Protein AF-A0A356KV52-F1 (afdb_monomer_lite)

Radius of gyration: 20.8 Å; chains: 1; bounding box: 49×52×64 Å

Secondary structure (DSSP, 8-state):
-HHHHHHHHHHHHHHHHHHHHHHHTHHHHHHH-TTSHHHHTSS-HHHHHHHHHHHHHHHHHHHHHHHHHT-THHHHHHHHHHHHHHHHHHHHHH-HHHHH-HHHHHHHHHHHHHHHHHHHHHHHHHHTTPPP-TTHHHHHHHHHHHHHHHHHHHT---GGGS-TT---HHHHHHHHHHHHHHHHHHHHHHHHHHHHH-HHHHHTTS-STT--

Sequence (212 aa):
PPLLAGIASLLVTLFYLRVVDEVKDYDYDLVHNRDRLLVLGEVSHGDLLRWALGSAALVLLLNAYLAWALTPWLLLIAAADLLYGAFLLKLEQWSRAVNERMLLNLAVTYPVNMALQGYVYVFFVFAYAATPAARDALLVLAFVLVFLHYEFARKTAWPELTEPGERMYSNVLGGGGSLAVVLGCAWSAVGLVLSLLRPWERLSSAPAAAAL

Structure (mmCIF, N/CA/C/O backbone):
data_AF-A0A356KV52-F1
#
_entry.id   AF-A0A356KV52-F1
#
loop_
_atom_site.group_PDB
_atom_site.id
_atom_site.type_symbol
_atom_site.label_atom_id
_atom_site.label_alt_id
_atom_site.label_comp_id
_atom_site.label_asym_id
_atom_site.label_entity_id
_atom_site.label_seq_id
_atom_site.pdbx_PDB_ins_code
_atom_site.Cartn_x
_atom_site.Cartn_y
_atom_site.Cartn_z
_atom_site.occupancy
_atom_site.B_iso_or_equiv
_atom_site.auth_seq_id
_atom_site.auth_comp_id
_atom_site.auth_asym_id
_atom_site.auth_atom_id
_atom_site.pdbx_PDB_model_num
ATOM 1 N N . PRO A 1 1 ? 23.039 -6.929 -4.679 1.00 84.62 1 PRO A N 1
ATOM 2 C CA . PRO A 1 1 ? 22.952 -5.832 -3.679 1.00 84.62 1 PRO A CA 1
ATOM 3 C C . PRO A 1 1 ? 21.634 -5.027 -3.724 1.00 84.62 1 PRO A C 1
ATOM 5 O O . PRO A 1 1 ? 20.938 -5.059 -2.713 1.00 84.62 1 PRO A O 1
ATOM 8 N N . PRO A 1 2 ? 21.219 -4.392 -4.846 1.00 92.69 2 PRO A N 1
ATOM 9 C CA . PRO A 1 2 ? 19.975 -3.609 -4.893 1.00 92.69 2 PRO A CA 1
ATOM 10 C C . PRO A 1 2 ? 18.702 -4.426 -4.644 1.00 92.69 2 PRO A C 1
ATOM 12 O O . PRO A 1 2 ? 17.803 -3.946 -3.971 1.00 92.69 2 PRO A O 1
ATOM 15 N N . LEU A 1 3 ? 18.643 -5.682 -5.107 1.00 95.75 3 LEU A N 1
ATOM 16 C CA . LEU A 1 3 ? 17.490 -6.565 -4.870 1.00 95.75 3 LEU A CA 1
ATOM 17 C C . LEU A 1 3 ? 17.219 -6.808 -3.383 1.00 95.75 3 LEU A C 1
ATOM 19 O O . LEU A 1 3 ? 16.089 -6.654 -2.936 1.00 95.75 3 LEU A O 1
ATOM 23 N N . LEU A 1 4 ? 18.255 -7.133 -2.606 1.00 96.94 4 LEU A N 1
ATOM 24 C CA . LEU A 1 4 ? 18.108 -7.337 -1.164 1.00 96.94 4 LEU A CA 1
ATOM 25 C C . LEU A 1 4 ? 17.686 -6.045 -0.458 1.00 96.94 4 LEU A C 1
ATOM 27 O O . LEU A 1 4 ? 16.838 -6.096 0.424 1.00 96.94 4 LEU A O 1
ATOM 31 N N . ALA A 1 5 ? 18.224 -4.894 -0.876 1.00 96.88 5 ALA A N 1
ATOM 32 C CA . ALA A 1 5 ? 17.819 -3.596 -0.344 1.00 96.88 5 ALA A CA 1
ATOM 33 C C . ALA A 1 5 ? 16.361 -3.249 -0.697 1.00 96.88 5 ALA A C 1
ATOM 35 O O . ALA A 1 5 ? 15.649 -2.732 0.156 1.00 96.88 5 ALA A O 1
ATOM 36 N N . GLY A 1 6 ? 15.894 -3.578 -1.907 1.00 97.19 6 GLY A N 1
ATOM 37 C CA . GLY A 1 6 ? 14.497 -3.405 -2.320 1.00 97.19 6 GLY A CA 1
ATOM 38 C C . GLY A 1 6 ? 13.535 -4.300 -1.537 1.00 97.19 6 GLY A C 1
ATOM 39 O O . GLY A 1 6 ? 12.526 -3.819 -1.029 1.00 97.19 6 GLY A O 1
ATOM 40 N N . ILE A 1 7 ? 13.879 -5.582 -1.359 1.00 97.69 7 ILE A N 1
ATOM 41 C CA . ILE A 1 7 ? 13.100 -6.522 -0.534 1.00 97.69 7 ILE A CA 1
ATOM 42 C C . ILE A 1 7 ? 13.056 -6.044 0.920 1.00 97.69 7 ILE A C 1
ATOM 44 O O . ILE A 1 7 ? 11.978 -5.956 1.503 1.00 97.69 7 ILE A O 1
ATOM 48 N N . ALA A 1 8 ? 14.211 -5.702 1.498 1.00 98.19 8 ALA A N 1
ATOM 49 C CA . ALA A 1 8 ? 14.291 -5.189 2.860 1.00 98.19 8 ALA A CA 1
ATOM 50 C C . ALA A 1 8 ? 13.480 -3.898 3.010 1.00 98.19 8 ALA A C 1
ATOM 52 O O . ALA A 1 8 ? 12.714 -3.777 3.958 1.00 98.19 8 ALA A O 1
ATOM 53 N N . SER A 1 9 ? 13.584 -2.970 2.055 1.00 98.06 9 SER A N 1
ATOM 54 C CA . SER A 1 9 ? 12.792 -1.743 2.063 1.00 98.06 9 SER A CA 1
ATOM 55 C C . SER A 1 9 ? 11.303 -2.055 2.082 1.00 98.06 9 SER A C 1
ATOM 57 O O . SER A 1 9 ? 10.597 -1.510 2.918 1.00 98.06 9 SER A O 1
ATOM 59 N N . LEU A 1 10 ? 10.824 -2.933 1.198 1.00 97.81 10 LEU A N 1
ATOM 60 C CA . LEU A 1 10 ? 9.408 -3.286 1.137 1.00 97.81 10 LEU A CA 1
ATOM 61 C C . LEU A 1 10 ? 8.925 -3.902 2.457 1.00 97.81 10 LEU A C 1
ATOM 63 O O . LEU A 1 10 ? 7.896 -3.491 2.983 1.00 97.81 10 LEU A O 1
ATOM 67 N N . LEU A 1 11 ? 9.680 -4.850 3.020 1.00 98.25 11 LEU A N 1
ATOM 68 C CA . LEU A 1 11 ? 9.332 -5.495 4.289 1.00 98.25 11 LEU A CA 1
ATOM 69 C C . LEU A 1 11 ? 9.310 -4.502 5.456 1.00 98.25 11 LEU A C 1
ATOM 71 O O . LEU A 1 11 ? 8.396 -4.541 6.276 1.00 98.25 11 LEU A O 1
ATOM 75 N N . VAL A 1 12 ? 10.286 -3.593 5.523 1.00 98.31 12 VAL A N 1
ATOM 76 C CA . VAL A 1 12 ? 10.342 -2.575 6.579 1.00 98.31 12 VAL A CA 1
ATOM 77 C C . VAL A 1 12 ? 9.238 -1.529 6.386 1.00 98.31 12 VAL A C 1
ATOM 79 O O . VAL A 1 12 ? 8.656 -1.099 7.378 1.00 98.31 12 VAL A O 1
ATOM 82 N N . THR A 1 13 ? 8.876 -1.168 5.150 1.00 98.19 13 THR A N 1
ATOM 83 C CA . THR A 1 13 ? 7.711 -0.308 4.878 1.00 98.19 13 THR A CA 1
ATOM 84 C C . THR A 1 13 ? 6.414 -0.977 5.328 1.00 98.19 13 THR A C 1
ATOM 86 O O . THR A 1 13 ? 5.613 -0.351 6.015 1.00 98.19 13 THR A O 1
ATOM 89 N N . LEU A 1 14 ? 6.213 -2.262 5.021 1.00 97.25 14 LEU A N 1
ATOM 90 C CA . LEU A 1 14 ? 5.047 -3.013 5.500 1.00 97.25 14 LEU A CA 1
ATOM 91 C C . LEU A 1 14 ? 5.005 -3.081 7.033 1.00 97.25 14 LEU A C 1
ATOM 93 O O . LEU A 1 14 ? 3.939 -2.931 7.625 1.00 97.25 14 LEU A O 1
ATOM 97 N N . PHE A 1 15 ? 6.158 -3.257 7.682 1.00 97.69 15 PHE A N 1
ATOM 98 C CA . PHE A 1 15 ? 6.258 -3.201 9.139 1.00 97.69 15 PHE A CA 1
ATOM 99 C C . PHE A 1 15 ? 5.906 -1.810 9.689 1.00 97.69 15 PHE A C 1
ATOM 101 O O . PHE A 1 15 ? 5.130 -1.716 10.635 1.00 97.69 15 PHE A O 1
ATOM 108 N N . TYR A 1 16 ? 6.413 -0.734 9.080 1.00 97.31 16 TYR A N 1
ATOM 109 C CA . TYR A 1 16 ? 6.056 0.639 9.448 1.00 97.31 16 TYR A CA 1
ATOM 110 C C . TYR A 1 16 ? 4.542 0.861 9.370 1.00 97.31 16 TYR A C 1
ATOM 112 O O . TYR A 1 16 ? 3.933 1.314 10.338 1.00 97.31 16 TYR A O 1
ATOM 120 N N . LEU A 1 17 ? 3.925 0.493 8.244 1.00 95.31 17 LEU A N 1
ATOM 121 C CA . LEU A 1 17 ? 2.483 0.631 8.045 1.00 95.31 17 LEU A CA 1
ATOM 122 C C . LEU A 1 17 ? 1.695 -0.200 9.061 1.00 95.31 17 LEU A C 1
ATOM 124 O O . LEU A 1 17 ? 0.686 0.264 9.578 1.00 95.31 17 LEU A O 1
ATOM 128 N N . ARG A 1 18 ? 2.195 -1.386 9.426 1.00 95.06 18 ARG A N 1
ATOM 129 C CA . ARG A 1 18 ? 1.585 -2.210 10.471 1.00 95.06 18 ARG A CA 1
ATOM 130 C C . ARG A 1 18 ? 1.622 -1.537 11.844 1.00 95.06 18 ARG A C 1
ATOM 132 O O . ARG A 1 18 ? 0.634 -1.599 12.565 1.00 95.06 18 ARG A O 1
ATOM 139 N N . VAL A 1 19 ? 2.737 -0.900 12.201 1.00 94.56 19 VAL A N 1
ATOM 140 C CA . VAL A 1 19 ? 2.859 -0.128 13.449 1.00 94.56 19 VAL A CA 1
ATOM 141 C C . VAL A 1 19 ? 1.901 1.065 13.448 1.00 94.56 19 VAL A C 1
ATOM 143 O O . VAL A 1 19 ? 1.271 1.345 14.464 1.00 94.56 19 VAL A O 1
ATOM 146 N N . VAL A 1 20 ? 1.771 1.749 12.309 1.00 92.75 20 VAL A N 1
ATOM 147 C CA . VAL A 1 20 ? 0.797 2.832 12.123 1.00 92.75 20 VAL A CA 1
ATOM 148 C C . VAL A 1 20 ? -0.630 2.318 12.318 1.00 92.75 20 VAL A C 1
ATOM 150 O O . VAL A 1 20 ? -1.390 2.928 13.065 1.00 92.75 20 VAL A O 1
ATOM 153 N N . ASP A 1 21 ? -0.978 1.181 11.717 1.00 91.12 21 ASP A N 1
ATOM 154 C CA . ASP A 1 21 ? -2.306 0.578 11.850 1.00 91.12 21 ASP A CA 1
ATOM 155 C C . ASP A 1 21 ? -2.642 0.187 13.299 1.00 91.12 21 ASP A C 1
ATOM 157 O O . ASP A 1 21 ? -3.761 0.430 13.728 1.00 91.12 21 ASP A O 1
ATOM 161 N N . GLU A 1 22 ? -1.691 -0.335 14.085 1.00 92.00 22 GLU A N 1
ATOM 162 C CA . GLU A 1 22 ? -1.923 -0.652 15.512 1.00 92.00 22 GLU A CA 1
ATOM 163 C C . GLU A 1 22 ? -2.307 0.587 16.339 1.00 92.00 22 GLU A C 1
ATOM 165 O O . GLU A 1 22 ? -3.147 0.504 17.230 1.00 92.00 22 GLU A O 1
ATOM 170 N N . VAL A 1 23 ? -1.713 1.750 16.045 1.00 90.81 23 VAL A N 1
ATOM 171 C CA . VAL A 1 23 ? -2.081 3.011 16.713 1.00 90.81 23 VAL A CA 1
ATOM 172 C C . VAL A 1 23 ? -3.426 3.523 16.205 1.00 90.81 23 VAL A C 1
ATOM 174 O O . VAL A 1 23 ? -4.236 4.022 16.982 1.00 90.81 23 VAL A O 1
ATOM 177 N N . LYS A 1 24 ? -3.651 3.419 14.894 1.00 88.50 24 LYS A N 1
ATOM 178 C CA . LYS A 1 24 ? -4.861 3.887 14.218 1.00 88.50 24 LYS A CA 1
ATOM 179 C C . LYS A 1 24 ? -6.109 3.138 14.697 1.00 88.50 24 LYS A C 1
ATOM 181 O O . LYS A 1 24 ? -7.111 3.761 15.027 1.00 88.50 24 LYS A O 1
ATOM 186 N N . ASP A 1 25 ? -6.024 1.812 14.762 1.00 88.81 25 ASP A N 1
ATOM 187 C CA . ASP A 1 25 ? -7.160 0.929 15.026 1.00 88.81 25 ASP A CA 1
ATOM 188 C C . ASP A 1 25 ? -7.384 0.669 16.533 1.00 88.81 25 ASP A C 1
ATOM 190 O O . ASP A 1 25 ? -8.265 -0.109 16.894 1.00 88.81 25 ASP A O 1
ATOM 194 N N . TYR A 1 26 ? -6.646 1.339 17.431 1.00 89.44 26 TYR A N 1
ATOM 195 C CA . TYR A 1 26 ? -6.668 1.067 18.876 1.00 89.44 26 TYR A CA 1
ATOM 196 C C . TYR A 1 26 ? -8.076 1.094 19.496 1.00 89.44 26 TYR A C 1
ATOM 198 O O . TYR A 1 26 ? -8.471 0.143 20.170 1.00 89.44 26 TYR A O 1
ATOM 206 N N . ASP A 1 27 ? -8.868 2.138 19.230 1.00 87.88 27 ASP A N 1
ATOM 207 C CA . ASP A 1 27 ? -10.223 2.267 19.791 1.00 87.88 27 ASP A CA 1
ATOM 208 C C . ASP A 1 27 ? -11.164 1.151 19.306 1.00 87.88 27 ASP A C 1
ATOM 210 O O . ASP A 1 27 ? -12.040 0.695 20.044 1.00 87.88 27 ASP A O 1
ATOM 214 N N . TYR A 1 28 ? -10.978 0.691 18.065 1.00 86.00 28 TYR A N 1
ATOM 215 C CA . TYR A 1 28 ? -11.732 -0.428 17.505 1.00 86.00 28 TYR A CA 1
ATOM 216 C C . TYR A 1 28 ? -11.294 -1.759 18.129 1.00 86.00 28 TYR A C 1
ATOM 218 O O . TYR A 1 28 ? -12.138 -2.591 18.485 1.00 86.00 28 TYR A O 1
ATOM 226 N N . ASP A 1 29 ? -9.984 -1.934 18.297 1.00 89.75 29 ASP A N 1
ATOM 227 C CA . ASP A 1 29 ? -9.358 -3.148 18.811 1.00 89.75 29 ASP A CA 1
ATOM 228 C C . ASP A 1 29 ? -9.657 -3.371 20.304 1.00 89.75 29 ASP A C 1
ATOM 230 O O . ASP A 1 29 ? -9.829 -4.516 20.721 1.00 89.75 29 ASP A O 1
ATOM 234 N N . LEU A 1 30 ? -9.867 -2.309 21.094 1.00 88.94 30 LEU A N 1
ATOM 235 C CA . LEU A 1 30 ? -10.360 -2.408 22.479 1.00 88.94 30 LEU A CA 1
ATOM 236 C C . LEU A 1 30 ? -11.685 -3.180 22.596 1.00 88.94 30 LEU A C 1
ATOM 238 O O . LEU A 1 30 ? -11.943 -3.854 23.599 1.00 88.94 30 LEU A O 1
ATOM 242 N N . VAL A 1 31 ? -12.545 -3.068 21.582 1.00 89.88 31 VAL A N 1
ATOM 243 C CA . VAL A 1 31 ? -13.856 -3.720 21.573 1.00 89.88 31 VAL A CA 1
ATOM 244 C C . VAL A 1 31 ? -13.773 -5.090 20.910 1.00 89.88 31 VAL A C 1
ATOM 246 O O . VAL A 1 31 ? -14.195 -6.063 21.536 1.00 89.88 31 VAL A O 1
ATOM 249 N N . HIS A 1 32 ? -13.202 -5.164 19.703 1.00 85.75 32 HIS A N 1
ATOM 250 C CA . HIS A 1 32 ? -13.317 -6.332 18.821 1.00 85.75 32 HIS A CA 1
ATOM 251 C C . HIS A 1 32 ? -12.069 -7.231 18.776 1.00 85.75 32 HIS A C 1
ATOM 253 O O . HIS A 1 32 ? -12.196 -8.409 18.472 1.00 85.75 32 HIS A O 1
ATOM 259 N N . ASN A 1 33 ? -10.870 -6.722 19.090 1.00 86.69 33 ASN A N 1
ATOM 260 C CA . ASN A 1 33 ? -9.601 -7.462 18.960 1.00 86.69 33 ASN A CA 1
ATOM 261 C C . ASN A 1 33 ? -8.775 -7.377 20.255 1.00 86.69 33 ASN A C 1
ATOM 263 O O . ASN A 1 33 ? -7.677 -6.819 20.303 1.00 86.69 33 ASN A O 1
ATOM 267 N N . ARG A 1 34 ? -9.329 -7.919 21.344 1.00 89.12 34 ARG A N 1
ATOM 268 C CA . ARG A 1 34 ? -8.763 -7.782 22.701 1.00 89.12 34 ARG A CA 1
ATOM 269 C C . ARG A 1 34 ? -7.461 -8.550 22.936 1.00 89.12 34 ARG A C 1
ATOM 271 O O . ARG A 1 34 ? -6.824 -8.370 23.967 1.00 89.12 34 ARG A O 1
ATOM 278 N N . ASP A 1 35 ? -7.085 -9.411 22.003 1.00 90.94 35 ASP A N 1
ATOM 279 C CA . ASP A 1 35 ? -5.843 -10.181 21.989 1.00 90.94 35 ASP A CA 1
ATOM 280 C C . ASP A 1 35 ? -4.649 -9.391 21.421 1.00 90.94 35 ASP A C 1
ATOM 282 O O . ASP A 1 35 ? -3.509 -9.857 21.470 1.00 90.94 35 ASP A O 1
ATOM 286 N N . ARG A 1 36 ? -4.881 -8.183 20.892 1.00 89.19 36 ARG A N 1
ATOM 287 C CA . ARG A 1 36 ? -3.833 -7.303 20.360 1.00 89.19 36 ARG A CA 1
ATOM 288 C C . ARG A 1 36 ? -2.832 -6.888 21.434 1.00 89.19 36 ARG A C 1
ATOM 290 O O . ARG A 1 36 ? -3.201 -6.500 22.539 1.00 89.19 36 ARG A O 1
ATOM 297 N N . LEU A 1 37 ? -1.549 -6.863 21.070 1.00 90.06 37 LEU A N 1
ATOM 298 C CA . LEU A 1 37 ? -0.444 -6.577 21.996 1.00 90.06 37 LEU A CA 1
ATOM 299 C C . LEU A 1 37 ? -0.547 -5.196 22.663 1.00 90.06 37 LEU A C 1
ATOM 301 O O . LEU A 1 37 ? -0.240 -5.067 23.847 1.00 90.06 37 LEU A O 1
ATOM 305 N N . LEU A 1 38 ? -0.992 -4.175 21.921 1.00 90.25 38 LEU A N 1
ATOM 306 C CA . LEU A 1 38 ? -1.198 -2.828 22.463 1.00 90.25 38 LEU A CA 1
ATOM 307 C C . LEU A 1 38 ? -2.373 -2.786 23.453 1.00 90.25 38 LEU A C 1
ATOM 309 O O . LEU A 1 38 ? -2.284 -2.115 24.478 1.00 90.25 38 LEU A O 1
ATOM 313 N N . VAL A 1 39 ? -3.448 -3.533 23.178 1.00 92.00 39 VAL A N 1
ATOM 314 C CA . VAL A 1 39 ? -4.628 -3.644 24.056 1.00 92.00 39 VAL A CA 1
ATOM 315 C C . VAL A 1 39 ? -4.290 -4.397 25.344 1.00 92.00 39 VAL A C 1
ATOM 317 O O . VAL A 1 39 ? -4.734 -4.007 26.421 1.00 92.00 39 VAL A O 1
ATOM 320 N N . LEU A 1 40 ? -3.452 -5.432 25.250 1.00 91.94 40 LEU A N 1
ATOM 321 C CA . LEU A 1 40 ? -2.944 -6.177 26.404 1.00 91.94 40 LEU A CA 1
ATOM 322 C C . LEU A 1 40 ? -1.947 -5.372 27.256 1.00 91.94 40 LEU A C 1
ATOM 324 O O . LEU A 1 40 ? -1.677 -5.745 28.394 1.00 91.94 40 LEU A O 1
ATOM 328 N N . GLY A 1 41 ? -1.394 -4.276 26.725 1.00 91.31 41 GLY A N 1
ATOM 329 C CA . GLY A 1 41 ? -0.367 -3.475 27.397 1.00 91.31 41 GLY A CA 1
ATOM 330 C C . GLY A 1 41 ? 1.037 -4.092 27.367 1.00 91.31 41 GLY A C 1
ATOM 331 O O . GLY A 1 41 ? 1.946 -3.550 27.990 1.00 91.31 41 GLY A O 1
ATOM 332 N N . GLU A 1 42 ? 1.230 -5.183 26.617 1.00 93.31 42 GLU A N 1
ATOM 333 C CA . GLU A 1 42 ? 2.537 -5.825 26.387 1.00 93.31 42 GLU A CA 1
ATOM 334 C C . GLU A 1 42 ? 3.488 -4.919 25.589 1.00 93.31 42 GLU A C 1
ATOM 336 O O . GLU A 1 42 ? 4.711 -5.030 25.674 1.00 93.31 42 GLU A O 1
ATOM 341 N N . VAL A 1 43 ? 2.921 -3.997 24.806 1.00 93.25 43 VAL A N 1
ATOM 342 C CA . VAL A 1 43 ? 3.648 -2.971 24.056 1.00 93.25 43 VAL A CA 1
ATOM 343 C C . VAL A 1 43 ? 3.042 -1.611 24.377 1.00 93.25 43 VAL A C 1
ATOM 345 O O . VAL A 1 43 ? 1.825 -1.448 24.347 1.00 93.25 43 VAL A O 1
ATOM 348 N N . SER A 1 44 ? 3.879 -0.611 24.658 1.00 93.38 44 SER A N 1
ATOM 349 C CA . SER A 1 44 ? 3.409 0.752 24.917 1.00 93.38 44 SER A CA 1
ATOM 350 C C . SER A 1 44 ? 3.324 1.595 23.638 1.00 93.38 44 SER A C 1
ATOM 352 O O . SER A 1 44 ? 4.042 1.373 22.661 1.00 93.38 44 SER A O 1
ATOM 354 N N . HIS A 1 45 ? 2.527 2.665 23.669 1.00 91.62 45 HIS A N 1
ATOM 355 C CA . HIS A 1 45 ? 2.504 3.673 22.600 1.00 91.62 45 HIS A CA 1
ATOM 356 C C . HIS A 1 45 ? 3.895 4.285 22.336 1.00 91.62 45 HIS A C 1
ATOM 358 O O . HIS A 1 45 ? 4.241 4.599 21.196 1.00 91.62 45 HIS A O 1
ATOM 364 N N . GLY A 1 46 ? 4.719 4.426 23.382 1.00 92.81 46 GLY A N 1
ATOM 365 C CA . GLY A 1 46 ? 6.098 4.904 23.260 1.00 92.81 46 GLY A CA 1
ATOM 366 C C . GLY A 1 46 ? 7.016 3.914 22.539 1.00 92.81 46 GLY A C 1
ATOM 367 O O . GLY A 1 46 ? 7.928 4.331 21.824 1.00 92.81 46 GLY A O 1
ATOM 368 N N . ASP A 1 47 ? 6.773 2.610 22.677 1.00 94.50 47 ASP A N 1
ATOM 369 C CA . ASP A 1 47 ? 7.469 1.585 21.896 1.00 94.50 47 ASP A CA 1
ATOM 370 C C . ASP A 1 47 ? 7.082 1.682 20.428 1.00 94.50 47 ASP A C 1
ATOM 372 O O . ASP A 1 47 ? 7.963 1.781 19.577 1.00 94.50 47 ASP A O 1
ATOM 376 N N . LEU A 1 48 ? 5.782 1.738 20.126 1.00 94.06 48 LEU A N 1
ATOM 377 C CA . LEU A 1 48 ? 5.292 1.865 18.751 1.00 94.06 48 LEU A CA 1
ATOM 378 C C . LEU A 1 48 ? 5.842 3.116 18.060 1.00 94.06 48 LEU A C 1
ATOM 380 O O . LEU A 1 48 ? 6.291 3.029 16.921 1.00 94.06 48 LEU A O 1
ATOM 384 N N . LEU A 1 49 ? 5.920 4.255 18.756 1.00 94.25 49 LEU A N 1
ATOM 385 C CA . LEU A 1 49 ? 6.551 5.459 18.209 1.00 94.25 49 LEU A CA 1
ATOM 386 C C . LEU A 1 49 ? 8.028 5.224 17.855 1.00 94.25 49 LEU A C 1
ATOM 388 O O . LEU A 1 49 ? 8.480 5.637 16.787 1.00 94.25 49 LEU A O 1
ATOM 392 N N . ARG A 1 50 ? 8.787 4.539 18.719 1.00 96.62 50 ARG A N 1
ATOM 393 C CA . ARG A 1 50 ? 10.195 4.201 18.450 1.00 96.62 50 ARG A CA 1
ATOM 394 C C . ARG A 1 50 ? 10.334 3.247 17.265 1.00 96.62 50 ARG A C 1
ATOM 396 O O . ARG A 1 50 ? 11.194 3.473 16.415 1.00 96.62 50 ARG A O 1
ATOM 403 N N . TRP A 1 51 ? 9.476 2.233 17.170 1.00 96.56 51 TRP A N 1
ATOM 404 C CA . TRP A 1 51 ? 9.442 1.305 16.037 1.00 96.56 51 TRP A CA 1
ATOM 405 C C . TRP A 1 51 ? 9.068 2.007 14.731 1.00 96.56 51 TRP A C 1
ATOM 407 O O . TRP A 1 51 ? 9.714 1.764 13.712 1.00 96.56 51 TRP A O 1
ATOM 417 N N . ALA A 1 52 ? 8.096 2.920 14.756 1.00 96.06 52 ALA A N 1
ATOM 418 C CA . ALA A 1 52 ? 7.703 3.720 13.601 1.00 96.06 52 ALA A CA 1
ATOM 419 C C . ALA A 1 52 ? 8.846 4.633 13.133 1.00 96.06 52 ALA A C 1
ATOM 421 O O . ALA A 1 52 ? 9.188 4.636 11.955 1.00 96.06 52 ALA A O 1
ATOM 422 N N . LEU A 1 53 ? 9.493 5.365 14.046 1.00 97.31 53 LEU A N 1
ATOM 423 C CA . LEU A 1 53 ? 10.623 6.236 13.703 1.00 97.31 53 LEU A CA 1
ATOM 424 C C . LEU A 1 53 ? 11.829 5.440 13.189 1.00 97.31 53 LEU A C 1
ATOM 426 O O . LEU A 1 53 ? 12.438 5.824 12.191 1.00 97.31 53 LEU A O 1
ATOM 430 N N . GLY A 1 54 ? 12.159 4.322 13.840 1.00 98.19 54 GLY A N 1
ATOM 431 C CA . GLY A 1 54 ? 13.271 3.459 13.442 1.00 98.19 54 GLY A CA 1
ATOM 432 C C . GLY A 1 54 ? 13.054 2.814 12.073 1.00 98.19 54 GLY A C 1
ATOM 433 O O . GLY A 1 54 ? 13.947 2.850 11.226 1.00 98.19 54 GLY A O 1
ATOM 434 N N . SER A 1 55 ? 11.858 2.275 11.826 1.00 98.19 55 SER A N 1
ATOM 435 C CA . SER A 1 55 ? 11.502 1.694 10.525 1.00 98.19 55 SER A CA 1
ATOM 436 C C . SER A 1 55 ? 11.423 2.752 9.424 1.00 98.19 55 SER A C 1
ATOM 438 O O . SER A 1 55 ? 11.989 2.532 8.357 1.00 98.19 55 SER A O 1
ATOM 440 N N . ALA A 1 56 ? 10.846 3.930 9.684 1.00 98.25 56 ALA A N 1
ATOM 441 C CA . ALA A 1 56 ? 10.838 5.041 8.732 1.00 98.25 56 ALA A CA 1
ATOM 442 C C . ALA A 1 56 ? 12.261 5.490 8.362 1.00 98.25 56 ALA A C 1
ATOM 444 O O . ALA A 1 56 ? 12.581 5.622 7.181 1.00 98.25 56 ALA A O 1
ATOM 445 N N . ALA A 1 57 ? 13.143 5.670 9.351 1.00 98.50 57 ALA A N 1
ATOM 446 C CA . ALA A 1 57 ? 14.539 6.022 9.105 1.00 98.50 57 ALA A CA 1
ATOM 447 C C . ALA A 1 57 ? 15.249 4.953 8.260 1.00 98.50 57 ALA A C 1
ATOM 449 O O . ALA A 1 57 ? 15.936 5.286 7.295 1.00 98.50 57 ALA A O 1
ATOM 450 N N . LEU A 1 58 ? 15.045 3.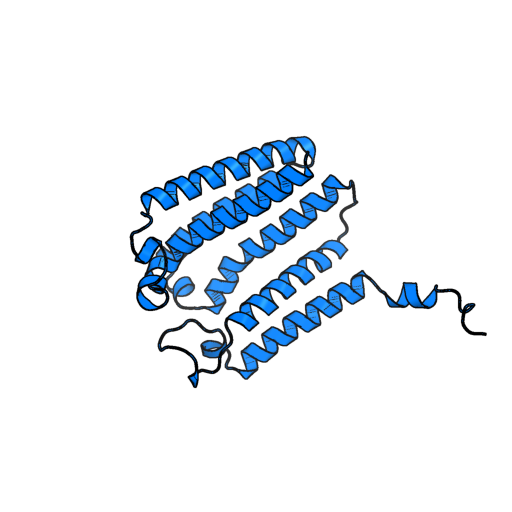670 8.572 1.00 98.56 58 LEU A N 1
ATOM 451 C CA . LEU A 1 58 ? 15.632 2.569 7.812 1.00 98.56 58 LEU A CA 1
ATOM 452 C C . LEU A 1 58 ? 15.106 2.514 6.369 1.00 98.56 58 LEU A C 1
ATOM 454 O O . LEU A 1 58 ? 15.905 2.358 5.447 1.00 98.56 58 LEU A O 1
ATOM 458 N N . VAL A 1 59 ? 13.801 2.702 6.150 1.00 98.50 59 VAL A N 1
ATOM 459 C CA . VAL A 1 59 ? 13.206 2.795 4.805 1.00 98.50 59 VAL A CA 1
ATOM 460 C C . VAL A 1 59 ? 13.836 3.941 4.020 1.00 98.50 59 VAL A C 1
ATOM 462 O O . VAL A 1 59 ? 14.243 3.740 2.876 1.00 98.50 59 VAL A O 1
ATOM 465 N N . LEU A 1 60 ? 13.973 5.127 4.617 1.00 98.62 60 LEU A N 1
ATOM 466 C CA . LEU A 1 60 ? 14.583 6.277 3.947 1.00 98.62 60 LEU A CA 1
ATOM 467 C C . LEU A 1 60 ? 16.059 6.033 3.612 1.00 98.62 60 LEU A C 1
ATOM 469 O O . LEU A 1 60 ? 16.489 6.371 2.513 1.00 98.62 60 LEU A O 1
ATOM 473 N N . LEU A 1 61 ? 16.827 5.402 4.504 1.00 98.50 61 LEU A N 1
ATOM 474 C CA . LEU A 1 61 ? 18.231 5.058 4.252 1.00 98.50 61 LEU A CA 1
ATOM 475 C C . LEU A 1 61 ? 18.383 4.024 3.129 1.00 98.50 61 LEU A C 1
ATOM 477 O O . LEU A 1 61 ? 19.187 4.218 2.214 1.00 98.50 61 LEU A O 1
ATOM 481 N N . LEU A 1 62 ? 17.587 2.950 3.161 1.00 98.44 62 LEU A N 1
ATOM 482 C CA . LEU A 1 62 ? 17.576 1.934 2.106 1.00 98.44 62 LEU A CA 1
ATOM 483 C C . LEU A 1 62 ? 17.194 2.555 0.760 1.00 98.44 62 LEU A C 1
ATOM 485 O O . LEU A 1 62 ? 17.843 2.288 -0.251 1.00 98.44 62 LEU A O 1
ATOM 489 N N . ASN A 1 63 ? 16.193 3.435 0.745 1.00 98.44 63 ASN A N 1
ATOM 490 C CA . ASN A 1 63 ? 15.771 4.097 -0.482 1.00 98.44 63 ASN A CA 1
ATOM 491 C C . ASN A 1 63 ? 16.702 5.213 -0.939 1.00 98.44 63 ASN A C 1
ATOM 493 O O . ASN A 1 63 ? 16.761 5.459 -2.135 1.00 98.44 63 ASN A O 1
ATOM 497 N N . ALA A 1 64 ? 17.472 5.850 -0.058 1.00 98.44 64 ALA A N 1
ATOM 498 C CA . ALA A 1 64 ? 18.539 6.761 -0.463 1.00 98.44 64 ALA A CA 1
ATOM 499 C C . ALA A 1 64 ? 19.652 6.001 -1.203 1.00 98.44 64 ALA A C 1
ATOM 501 O O . ALA A 1 64 ? 20.123 6.449 -2.249 1.00 98.44 64 ALA A O 1
ATOM 502 N N . TYR A 1 65 ? 20.011 4.807 -0.718 1.00 98.25 65 TYR A N 1
ATOM 503 C CA . TYR A 1 65 ? 20.925 3.913 -1.429 1.00 98.25 65 TYR A CA 1
ATOM 504 C C . TYR A 1 65 ? 20.355 3.469 -2.786 1.00 98.25 65 TYR A C 1
ATOM 506 O O . TYR A 1 65 ? 21.043 3.564 -3.801 1.00 98.25 65 TYR A O 1
ATOM 514 N N . LEU A 1 66 ? 19.092 3.031 -2.831 1.00 98.19 66 LEU A N 1
ATOM 515 C CA . LEU A 1 66 ? 18.430 2.644 -4.084 1.00 98.19 66 LEU A CA 1
ATOM 516 C C . LEU A 1 66 ? 18.235 3.826 -5.041 1.00 98.19 66 LEU A C 1
ATOM 518 O O . LEU A 1 66 ? 18.292 3.641 -6.253 1.00 98.19 66 LEU A O 1
ATOM 522 N N . ALA A 1 67 ? 18.043 5.036 -4.519 1.00 97.81 67 ALA A N 1
ATOM 523 C CA . ALA A 1 67 ? 17.942 6.253 -5.311 1.00 97.81 67 ALA A CA 1
ATOM 524 C C . ALA A 1 67 ? 19.240 6.559 -6.044 1.00 97.81 67 ALA A C 1
ATOM 526 O O . ALA A 1 67 ? 19.216 6.884 -7.229 1.00 97.81 67 ALA A O 1
ATOM 527 N N . TRP A 1 68 ? 20.361 6.406 -5.343 1.00 97.50 68 TRP A N 1
ATOM 528 C CA . TRP A 1 68 ? 21.684 6.538 -5.932 1.00 97.50 68 TRP A CA 1
ATOM 529 C C . TRP A 1 68 ? 21.999 5.404 -6.918 1.00 97.50 68 TRP A C 1
ATOM 531 O O . TRP A 1 68 ? 22.548 5.657 -7.985 1.00 97.50 68 TRP A O 1
ATOM 541 N N . ALA A 1 69 ? 21.641 4.161 -6.581 1.00 96.88 69 ALA A N 1
ATOM 542 C CA . ALA A 1 69 ? 21.989 2.988 -7.382 1.00 96.88 69 ALA A CA 1
ATOM 543 C C . ALA A 1 69 ? 21.096 2.779 -8.618 1.00 96.88 69 ALA A C 1
ATOM 545 O O . ALA A 1 69 ? 21.558 2.205 -9.601 1.00 96.88 69 ALA A O 1
ATOM 546 N N . LEU A 1 70 ? 19.820 3.176 -8.552 1.00 96.75 70 LEU A N 1
ATOM 547 C CA . LEU A 1 70 ? 18.806 2.895 -9.572 1.00 96.75 70 LEU A CA 1
ATOM 548 C C . LEU A 1 70 ? 18.080 4.166 -10.023 1.00 96.75 70 LEU A C 1
ATOM 550 O O . LEU A 1 70 ? 18.171 4.540 -11.190 1.00 96.75 70 LEU A O 1
ATOM 554 N N . THR A 1 71 ? 17.302 4.796 -9.132 1.00 97.06 71 THR A N 1
ATOM 555 C CA . THR A 1 71 ? 16.442 5.929 -9.507 1.00 97.06 71 THR A CA 1
ATOM 556 C C . THR A 1 71 ? 15.890 6.710 -8.306 1.00 97.06 71 THR A C 1
ATOM 558 O O . THR A 1 71 ? 15.367 6.093 -7.371 1.00 97.06 71 THR A O 1
ATOM 561 N N . PRO A 1 72 ? 15.902 8.060 -8.319 1.00 97.75 72 PRO A N 1
ATOM 562 C CA . PRO A 1 72 ? 15.403 8.877 -7.207 1.00 97.75 72 PRO A CA 1
ATOM 563 C C . PRO A 1 72 ? 13.907 8.693 -6.922 1.00 97.75 72 PRO A C 1
ATOM 565 O O . PRO A 1 72 ? 13.459 8.960 -5.807 1.00 97.75 72 PRO A O 1
ATOM 568 N N . TRP A 1 73 ? 13.136 8.186 -7.890 1.00 97.69 73 TRP A N 1
ATOM 569 C CA . TRP A 1 73 ? 11.708 7.913 -7.720 1.00 97.69 73 TRP A CA 1
ATOM 570 C C . TRP A 1 73 ? 11.413 6.940 -6.576 1.00 97.69 73 TRP A C 1
ATOM 572 O O . TRP A 1 73 ? 10.403 7.110 -5.902 1.00 97.69 73 TRP A O 1
ATOM 582 N N . LEU A 1 74 ? 12.297 5.974 -6.301 1.00 98.12 74 LEU A N 1
ATOM 583 C CA . LEU A 1 74 ? 12.101 5.020 -5.201 1.00 98.12 74 LEU A CA 1
ATOM 584 C C . LEU A 1 74 ? 12.062 5.722 -3.839 1.00 98.12 74 LEU A C 1
ATOM 586 O O . LEU A 1 74 ? 11.176 5.449 -3.032 1.00 98.12 74 LEU A O 1
ATOM 590 N N . LEU A 1 75 ? 12.966 6.679 -3.611 1.00 98.31 75 LEU A N 1
ATOM 591 C CA . LEU A 1 75 ? 12.974 7.486 -2.392 1.00 98.31 75 LEU A CA 1
ATOM 592 C C . LEU A 1 75 ? 11.755 8.397 -2.299 1.00 98.31 75 LEU A C 1
ATOM 594 O O . LEU A 1 75 ? 11.171 8.501 -1.226 1.00 98.31 75 LEU A O 1
ATOM 598 N N . LEU A 1 76 ? 11.353 9.025 -3.405 1.00 98.38 76 LEU A N 1
ATOM 599 C CA . LEU A 1 76 ? 10.183 9.903 -3.416 1.00 98.38 76 LEU A CA 1
ATOM 600 C C . LEU A 1 76 ? 8.893 9.135 -3.111 1.00 98.38 76 LEU A C 1
ATOM 602 O O . LEU A 1 76 ? 8.113 9.588 -2.280 1.00 98.38 76 LEU A O 1
ATOM 606 N N . ILE A 1 77 ? 8.692 7.969 -3.733 1.00 97.94 77 ILE A N 1
ATOM 607 C CA . ILE A 1 77 ? 7.518 7.121 -3.488 1.00 97.94 77 ILE A CA 1
ATOM 608 C C . ILE A 1 77 ? 7.521 6.630 -2.039 1.00 97.94 77 ILE A C 1
ATOM 610 O O . ILE A 1 77 ? 6.518 6.787 -1.353 1.00 97.94 77 ILE A O 1
ATOM 614 N N . ALA A 1 78 ? 8.648 6.105 -1.546 1.00 97.94 78 ALA A N 1
ATOM 615 C CA . ALA A 1 78 ? 8.748 5.623 -0.171 1.00 97.94 78 ALA A CA 1
ATOM 616 C C . ALA A 1 78 ? 8.508 6.744 0.853 1.00 97.94 78 ALA A C 1
ATOM 618 O O . ALA A 1 78 ? 7.736 6.570 1.789 1.00 97.94 78 ALA A O 1
ATOM 619 N N . ALA A 1 79 ? 9.118 7.918 0.667 1.00 98.19 79 ALA A N 1
ATOM 620 C CA . ALA A 1 79 ? 8.908 9.059 1.553 1.00 98.19 79 ALA A CA 1
ATOM 621 C C . ALA A 1 79 ? 7.453 9.549 1.521 1.00 98.19 79 ALA A C 1
ATOM 623 O O . ALA A 1 79 ? 6.888 9.837 2.575 1.00 98.19 79 ALA A O 1
ATOM 624 N N . ALA A 1 80 ? 6.839 9.619 0.336 1.00 97.94 80 ALA A N 1
ATOM 625 C CA . ALA A 1 80 ? 5.436 9.990 0.194 1.00 97.94 80 ALA A CA 1
ATOM 626 C C . ALA A 1 80 ? 4.512 8.991 0.901 1.00 97.94 80 ALA A C 1
ATOM 628 O O . ALA A 1 80 ? 3.598 9.420 1.597 1.00 97.94 80 ALA A O 1
ATOM 629 N N . ASP A 1 81 ? 4.776 7.690 0.777 1.00 96.88 81 ASP A N 1
ATOM 630 C CA . ASP A 1 81 ? 3.981 6.634 1.407 1.00 96.88 81 ASP A CA 1
ATOM 631 C C . ASP A 1 81 ? 4.067 6.689 2.943 1.00 96.88 81 ASP A C 1
ATOM 633 O O . 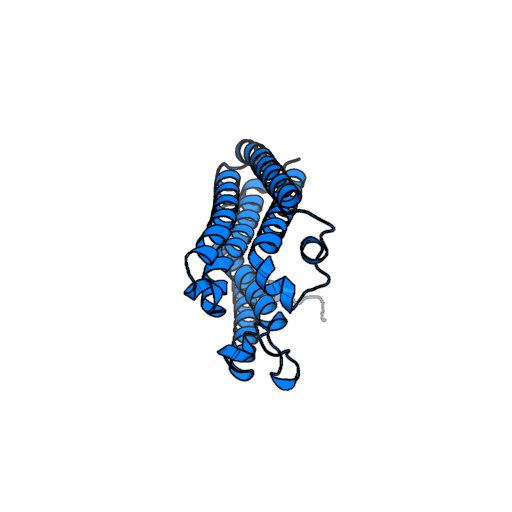ASP A 1 81 ? 3.044 6.691 3.628 1.00 96.88 81 ASP A O 1
ATOM 637 N N . LEU A 1 82 ? 5.275 6.872 3.495 1.00 97.12 82 LEU A N 1
ATOM 638 C CA . LEU A 1 82 ? 5.480 7.075 4.937 1.00 97.12 82 LEU A CA 1
ATOM 639 C C . LEU A 1 82 ? 4.748 8.326 5.448 1.00 97.12 8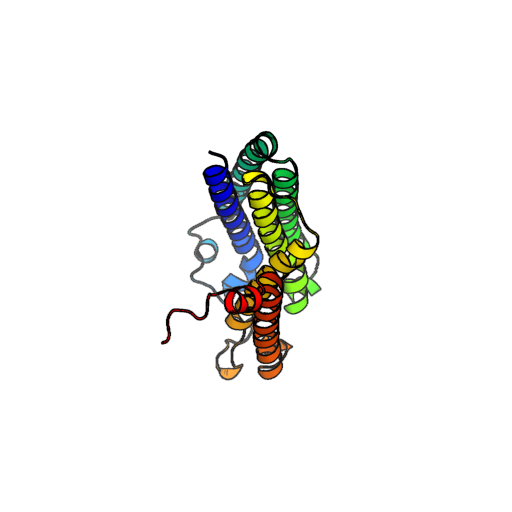2 LEU A C 1
ATOM 641 O O . LEU A 1 82 ? 4.050 8.284 6.462 1.00 97.12 82 LEU A O 1
ATOM 645 N N . LEU A 1 83 ? 4.893 9.453 4.742 1.00 96.69 83 LEU A N 1
ATOM 646 C CA . LEU A 1 83 ? 4.231 10.708 5.103 1.00 96.69 83 LEU A CA 1
ATOM 647 C C . LEU A 1 83 ? 2.711 10.588 5.016 1.00 96.69 83 LEU A C 1
ATOM 649 O O . LEU A 1 83 ? 2.007 11.124 5.872 1.00 96.69 83 LEU A O 1
ATOM 653 N N . TYR A 1 84 ? 2.208 9.879 4.007 1.00 95.94 84 TYR A N 1
ATOM 654 C CA . TYR A 1 84 ? 0.785 9.645 3.839 1.00 95.94 84 TYR A CA 1
ATOM 655 C C . TYR A 1 84 ? 0.235 8.747 4.950 1.00 95.94 84 TYR A C 1
ATOM 657 O O . TYR A 1 84 ? -0.772 9.100 5.555 1.00 95.94 84 TYR A O 1
ATOM 665 N N . GLY A 1 85 ? 0.936 7.671 5.321 1.00 93.69 85 GLY A N 1
ATOM 666 C CA . GLY A 1 85 ? 0.588 6.844 6.482 1.00 93.69 85 GLY A CA 1
ATOM 667 C C . GLY A 1 85 ? 0.505 7.654 7.782 1.00 93.69 85 GLY A C 1
ATOM 668 O O . GLY A 1 85 ? -0.487 7.581 8.506 1.00 93.69 85 GLY A O 1
ATOM 669 N N . ALA A 1 86 ? 1.493 8.514 8.047 1.00 92.94 86 ALA A N 1
ATOM 670 C CA . ALA A 1 86 ? 1.461 9.416 9.201 1.00 92.94 86 ALA A CA 1
ATOM 671 C C . ALA A 1 86 ? 0.328 10.457 9.121 1.00 92.94 86 ALA A C 1
ATOM 673 O O . ALA A 1 86 ? -0.243 10.848 10.142 1.00 92.94 86 ALA A O 1
ATOM 674 N N . PHE A 1 87 ? -0.004 10.925 7.917 1.00 93.19 87 PHE A N 1
ATOM 675 C CA . PHE A 1 87 ? -1.134 11.819 7.690 1.00 93.19 87 PHE A CA 1
ATOM 676 C C . PHE A 1 87 ? -2.473 11.128 7.974 1.00 93.19 87 PHE A C 1
ATOM 678 O O . PHE A 1 87 ? -3.334 11.746 8.599 1.00 93.19 87 PHE A O 1
ATOM 685 N N . LEU A 1 88 ? -2.637 9.854 7.601 1.00 90.00 88 LEU A N 1
ATOM 686 C CA . LEU A 1 88 ? -3.857 9.083 7.862 1.00 90.00 88 LEU A CA 1
ATOM 687 C C . LEU A 1 88 ? -4.186 9.004 9.359 1.00 90.00 88 LEU A C 1
ATOM 689 O O . LEU A 1 88 ? -5.344 9.199 9.723 1.00 90.00 88 LEU A O 1
ATOM 693 N N . LEU A 1 89 ? -3.174 8.850 10.224 1.00 86.50 89 LEU A N 1
ATOM 694 C CA . LEU A 1 89 ? -3.353 8.896 11.685 1.00 86.50 89 LEU A CA 1
ATOM 695 C C . LEU A 1 89 ? -4.023 10.191 12.155 1.00 86.50 89 LEU A C 1
ATOM 697 O O . LEU A 1 89 ? -4.898 10.176 13.017 1.00 86.50 89 LEU A O 1
ATOM 701 N N . LYS A 1 90 ? -3.615 11.331 11.589 1.00 86.56 90 LYS A N 1
ATOM 702 C CA . LYS A 1 90 ? -4.195 12.637 11.933 1.00 86.56 90 LYS A CA 1
ATOM 703 C C . LYS A 1 90 ? -5.562 12.835 11.295 1.00 86.56 90 LYS A C 1
ATOM 705 O O . LYS A 1 90 ? -6.448 13.425 11.906 1.00 86.56 90 LYS A O 1
ATOM 710 N N . LEU A 1 91 ? -5.733 12.359 10.066 1.00 86.44 91 LEU A N 1
ATOM 711 C CA . LEU A 1 91 ? -6.971 12.530 9.321 1.00 86.44 91 LEU A CA 1
ATOM 712 C C . LEU A 1 91 ? -8.149 11.843 10.015 1.00 86.44 91 LEU A C 1
ATOM 714 O O . LEU A 1 91 ? -9.237 12.412 10.048 1.00 86.44 91 LEU A O 1
ATOM 718 N N . GLU A 1 92 ? -7.939 10.665 10.597 1.00 75.44 92 GLU A N 1
ATOM 719 C CA . GLU A 1 92 ? -8.992 9.954 11.325 1.00 75.44 92 GLU A CA 1
ATOM 720 C C . GLU A 1 92 ? -9.406 10.676 12.614 1.00 75.44 92 GLU A C 1
ATOM 722 O O . GLU A 1 92 ? -10.595 10.748 12.921 1.00 75.44 92 GLU A O 1
ATOM 727 N N 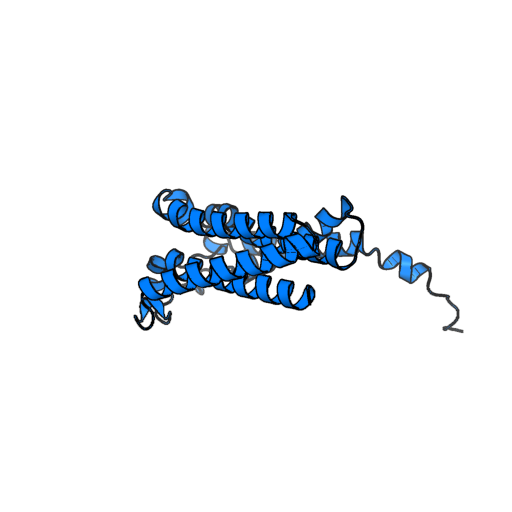. GLN A 1 93 ? -8.454 11.310 13.306 1.00 77.44 93 GLN A N 1
ATOM 728 C CA . GLN A 1 93 ? -8.744 12.156 14.470 1.00 77.44 93 GLN A CA 1
ATOM 729 C C . GLN A 1 93 ? -9.552 13.405 14.097 1.00 77.44 93 GLN A C 1
ATOM 731 O O . GLN A 1 93 ? -10.312 13.925 14.912 1.00 77.44 93 GLN A O 1
ATOM 736 N N . TRP A 1 94 ? -9.380 13.918 12.877 1.00 80.62 94 TRP A N 1
ATOM 737 C CA . TRP A 1 94 ? -10.026 15.154 12.428 1.00 80.62 94 TRP A CA 1
ATOM 738 C C . TRP A 1 94 ? -11.340 14.923 11.685 1.00 80.62 94 TRP A C 1
ATOM 740 O O . TRP A 1 94 ? -12.213 15.791 11.694 1.00 80.62 94 TRP A O 1
ATOM 750 N N . SER A 1 95 ? -11.501 13.771 11.033 1.00 83.00 95 SER A N 1
ATOM 751 C CA . SER A 1 95 ? -12.639 13.484 10.167 1.00 83.00 95 SER A CA 1
ATOM 752 C C . SER A 1 95 ? -13.429 12.284 10.659 1.00 83.00 95 SER A C 1
ATOM 754 O O . SER A 1 95 ? -13.197 11.136 10.274 1.00 83.00 95 SER A O 1
ATOM 756 N N . ARG A 1 96 ? -14.478 12.581 11.429 1.00 78.31 96 ARG A N 1
ATOM 757 C CA . ARG A 1 96 ? -15.484 11.598 11.846 1.00 78.31 96 ARG A CA 1
ATOM 758 C C . ARG A 1 96 ? -16.096 10.847 10.656 1.00 78.31 96 ARG A C 1
ATOM 760 O O . ARG A 1 96 ? -16.360 9.656 10.751 1.00 78.31 96 ARG A O 1
ATOM 767 N N . ALA A 1 97 ? -16.249 11.514 9.510 1.00 80.25 97 ALA A N 1
ATOM 768 C CA . ALA A 1 97 ? -16.758 10.888 8.292 1.00 80.25 97 ALA A CA 1
ATOM 769 C C . ALA A 1 97 ? -15.832 9.783 7.758 1.00 80.25 97 ALA A C 1
ATOM 771 O O . ALA A 1 97 ? -16.334 8.771 7.278 1.00 80.25 97 ALA A O 1
ATOM 772 N N . VAL A 1 98 ? -14.508 9.965 7.835 1.00 81.81 98 VAL A N 1
ATOM 773 C CA . VAL A 1 98 ? -13.526 8.944 7.421 1.00 81.81 98 VAL A CA 1
ATOM 774 C C . VAL A 1 98 ? -13.516 7.779 8.410 1.00 81.81 98 VAL A C 1
ATOM 776 O O . VAL A 1 98 ? -13.429 6.634 7.985 1.00 81.81 98 VAL A O 1
ATOM 779 N N . ASN A 1 99 ? -13.676 8.049 9.706 1.00 78.06 99 ASN A N 1
ATOM 780 C CA . ASN A 1 99 ? -13.748 7.006 10.729 1.00 78.06 99 ASN A CA 1
ATOM 781 C C . ASN A 1 99 ? -15.026 6.145 10.591 1.00 78.06 99 ASN A C 1
ATOM 783 O O . ASN A 1 99 ? -14.965 4.918 10.586 1.00 78.06 99 ASN A O 1
ATOM 787 N N . GLU A 1 100 ? -16.190 6.779 10.416 1.00 81.25 100 GLU A N 1
ATOM 788 C CA . GLU A 1 100 ? -17.489 6.089 10.433 1.00 81.25 100 GLU A CA 1
ATOM 789 C C . GLU A 1 100 ? -17.868 5.442 9.092 1.00 81.25 100 GLU A C 1
ATOM 791 O O . GLU A 1 100 ? -18.570 4.430 9.063 1.00 81.25 100 GLU A O 1
ATOM 796 N N . ARG A 1 101 ? -17.439 6.010 7.956 1.00 86.44 101 ARG A N 1
ATOM 797 C CA . ARG A 1 101 ? -17.825 5.505 6.629 1.00 86.44 101 ARG A CA 1
ATOM 798 C C . ARG A 1 101 ? -16.762 4.567 6.084 1.00 86.44 101 ARG A C 1
ATOM 800 O O . ARG A 1 101 ? -15.800 5.000 5.459 1.00 86.44 101 ARG A O 1
ATOM 807 N N . MET A 1 102 ? -17.004 3.269 6.220 1.00 86.50 102 MET A N 1
ATOM 808 C CA . MET A 1 102 ? -16.077 2.208 5.814 1.00 86.50 102 MET A CA 1
ATOM 809 C C . MET A 1 102 ? -15.571 2.314 4.363 1.00 86.50 102 MET A C 1
ATOM 811 O O . MET A 1 102 ? -14.375 2.179 4.124 1.00 86.50 102 MET A O 1
ATOM 815 N N . LEU A 1 103 ? -16.443 2.609 3.390 1.00 90.25 103 LEU A N 1
ATOM 816 C CA . LEU A 1 103 ? -16.023 2.766 1.987 1.00 90.25 103 LEU A CA 1
ATOM 817 C C . LEU A 1 103 ? -15.167 4.020 1.760 1.00 90.25 103 LEU A C 1
ATOM 819 O O . LEU A 1 103 ? -14.261 4.001 0.932 1.00 90.25 103 LEU A O 1
ATOM 823 N N . LEU A 1 104 ? -15.438 5.101 2.498 1.00 89.38 104 LEU A N 1
ATOM 824 C CA . LEU A 1 104 ? -14.621 6.312 2.441 1.00 89.38 104 LEU A CA 1
ATOM 825 C C . LEU A 1 104 ? -13.261 6.067 3.098 1.00 89.38 104 LEU A C 1
ATOM 827 O O . LEU A 1 104 ? -12.245 6.467 2.540 1.00 89.38 104 LEU A O 1
ATOM 831 N N . ASN A 1 105 ? -13.242 5.374 4.240 1.00 89.94 105 ASN A N 1
ATOM 832 C CA . ASN A 1 105 ? -12.013 4.945 4.895 1.00 89.94 105 ASN A CA 1
ATOM 833 C C . ASN A 1 105 ? -11.154 4.121 3.931 1.00 89.94 105 ASN A C 1
ATOM 835 O O . ASN A 1 105 ? -9.990 4.451 3.717 1.00 89.94 105 ASN A O 1
ATOM 839 N N . LEU A 1 106 ? -11.748 3.125 3.261 1.00 90.94 106 LEU A N 1
ATOM 840 C CA . LEU A 1 106 ? -11.055 2.347 2.236 1.00 90.94 106 LEU A CA 1
ATOM 841 C C . LEU A 1 106 ? -10.516 3.255 1.127 1.00 90.94 106 LEU A C 1
ATOM 843 O O . LEU A 1 106 ? -9.335 3.191 0.824 1.00 90.94 106 LEU A O 1
ATOM 847 N N . ALA A 1 107 ? -11.338 4.132 0.547 1.00 92.06 107 ALA A N 1
ATOM 848 C CA . ALA A 1 107 ? -10.906 5.007 -0.545 1.00 92.06 107 ALA A CA 1
ATOM 849 C C . ALA A 1 107 ? -9.714 5.910 -0.172 1.00 92.06 107 ALA A C 1
ATOM 851 O O . ALA A 1 107 ? -8.907 6.251 -1.034 1.00 92.06 107 ALA A O 1
ATOM 852 N N . VAL A 1 108 ? -9.603 6.286 1.102 1.00 91.94 108 VAL A N 1
ATOM 853 C CA . VAL A 1 108 ? -8.549 7.163 1.622 1.00 91.94 108 VAL A CA 1
ATOM 854 C C . VAL A 1 108 ? -7.325 6.380 2.107 1.00 91.94 108 VAL A C 1
ATOM 856 O O . VAL A 1 108 ? -6.211 6.868 2.007 1.00 91.94 108 VAL A O 1
ATOM 859 N N . THR A 1 109 ? -7.484 5.151 2.588 1.00 91.31 109 THR A N 1
ATOM 860 C CA . THR A 1 109 ? -6.353 4.305 3.018 1.00 91.31 109 THR A CA 1
ATOM 861 C C . THR A 1 109 ? -5.725 3.539 1.857 1.00 91.31 109 THR A C 1
ATOM 863 O O . THR A 1 109 ? -4.521 3.292 1.839 1.00 91.31 109 THR A O 1
ATOM 866 N N . TYR A 1 110 ? -6.517 3.213 0.839 1.00 90.94 110 TYR A N 1
ATOM 867 C CA . TYR A 1 110 ? -6.100 2.422 -0.310 1.00 90.94 110 TYR A CA 1
ATOM 868 C C . TYR A 1 110 ? -4.927 2.987 -1.139 1.00 90.94 110 TYR A C 1
ATOM 870 O O . TYR A 1 110 ? -4.117 2.184 -1.617 1.00 90.94 110 TYR A O 1
ATOM 878 N N . PRO A 1 111 ? -4.755 4.318 -1.291 1.00 94.62 111 PRO A N 1
ATOM 879 C CA . PRO A 1 111 ? -3.597 4.894 -1.970 1.00 94.62 111 PRO A CA 1
ATOM 880 C C . PRO A 1 111 ? -2.242 4.408 -1.438 1.00 94.62 111 PRO A C 1
ATOM 882 O O . PRO A 1 111 ? -1.312 4.311 -2.232 1.00 94.62 111 PRO A O 1
ATOM 885 N N . VAL A 1 112 ? -2.142 4.023 -0.157 1.00 93.81 112 VAL A N 1
ATOM 886 C CA . VAL A 1 112 ? -0.932 3.402 0.419 1.00 93.81 112 VAL A CA 1
ATOM 887 C C . VAL A 1 112 ? -0.580 2.105 -0.316 1.00 93.81 112 VAL A C 1
ATOM 889 O O . VAL A 1 112 ? 0.530 1.912 -0.809 1.00 93.81 112 VAL A O 1
ATOM 892 N N . ASN A 1 113 ? -1.555 1.203 -0.471 1.00 93.62 113 ASN A N 1
ATOM 893 C CA . ASN A 1 113 ? -1.326 -0.058 -1.175 1.00 93.62 113 ASN A CA 1
ATOM 894 C C . ASN A 1 113 ? -0.992 0.180 -2.654 1.00 93.62 113 ASN A C 1
ATOM 896 O O . ASN A 1 113 ? -0.078 -0.444 -3.192 1.00 93.62 113 ASN A O 1
ATOM 900 N N . MET A 1 114 ? -1.687 1.120 -3.299 1.00 94.00 114 MET A N 1
ATOM 901 C CA . MET A 1 114 ? -1.409 1.497 -4.685 1.00 94.00 114 MET A CA 1
ATOM 902 C C . MET A 1 114 ? 0.018 2.046 -4.856 1.00 94.00 114 MET A C 1
ATOM 904 O O . MET A 1 114 ? 0.692 1.693 -5.828 1.00 94.00 114 MET A O 1
ATOM 908 N N . ALA A 1 115 ? 0.504 2.853 -3.908 1.00 95.31 115 ALA A N 1
ATOM 909 C CA . ALA A 1 115 ? 1.872 3.360 -3.901 1.00 95.31 115 ALA A CA 1
ATOM 910 C C . ALA A 1 115 ? 2.899 2.225 -3.783 1.00 95.31 115 ALA A C 1
ATOM 912 O O . ALA A 1 115 ? 3.883 2.234 -4.521 1.00 95.31 115 ALA A O 1
ATOM 913 N N . LEU A 1 116 ? 2.645 1.204 -2.955 1.00 95.94 116 LEU A N 1
ATOM 914 C CA . LEU A 1 116 ? 3.518 0.027 -2.849 1.00 95.94 116 LEU A CA 1
ATOM 915 C C . LEU A 1 116 ? 3.583 -0.785 -4.149 1.00 95.94 116 LEU A C 1
ATOM 917 O O . LEU A 1 116 ? 4.667 -1.206 -4.556 1.00 95.94 116 LEU A O 1
ATOM 921 N N . GLN A 1 117 ? 2.459 -0.970 -4.847 1.00 95.50 117 GLN A N 1
ATOM 922 C CA . GLN A 1 117 ? 2.467 -1.637 -6.156 1.00 95.50 117 GLN A CA 1
ATOM 923 C C . GLN A 1 117 ? 3.265 -0.826 -7.188 1.00 95.50 117 GLN A C 1
ATOM 925 O O . GLN A 1 117 ? 4.069 -1.377 -7.945 1.00 95.50 117 GLN A O 1
ATOM 930 N N . GLY A 1 118 ? 3.095 0.501 -7.182 1.00 95.81 118 GLY A N 1
ATOM 931 C CA . GLY A 1 118 ? 3.889 1.417 -8.000 1.00 95.81 118 GLY A CA 1
ATOM 932 C C . GLY A 1 118 ? 5.382 1.371 -7.661 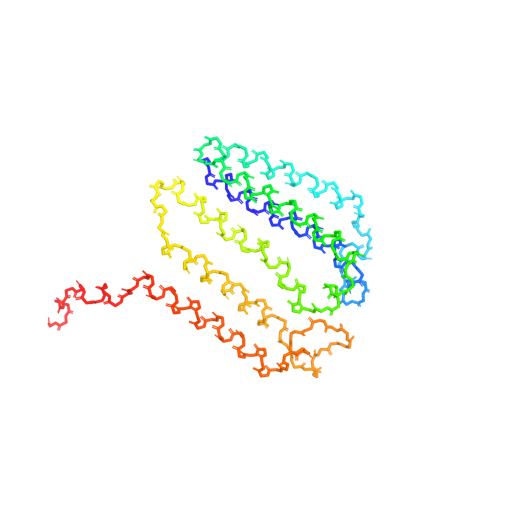1.00 95.81 118 GLY A C 1
ATOM 933 O O . GLY A 1 118 ? 6.214 1.340 -8.565 1.00 95.81 118 GLY A O 1
ATOM 934 N N . TYR A 1 119 ? 5.724 1.297 -6.374 1.00 97.31 119 TYR A N 1
ATOM 935 C CA . TYR A 1 119 ? 7.095 1.162 -5.888 1.00 97.31 119 TYR A CA 1
ATOM 936 C C . TYR A 1 119 ? 7.763 -0.100 -6.439 1.00 97.31 119 TYR A C 1
ATOM 938 O O . TYR A 1 119 ? 8.853 -0.024 -7.005 1.00 97.31 119 TYR A O 1
ATOM 946 N N . VAL A 1 120 ? 7.093 -1.253 -6.329 1.00 96.94 120 VAL A N 1
ATOM 947 C CA . VAL A 1 120 ? 7.603 -2.532 -6.845 1.00 96.94 120 VAL A CA 1
ATOM 948 C C . VAL A 1 120 ? 7.795 -2.463 -8.360 1.00 96.94 120 VAL A C 1
ATOM 950 O O . VAL A 1 120 ? 8.840 -2.873 -8.865 1.00 96.94 120 VAL A O 1
ATOM 953 N N . TYR A 1 121 ? 6.837 -1.889 -9.089 1.00 96.69 121 TYR A N 1
ATOM 954 C CA . TYR A 1 121 ? 6.968 -1.687 -10.530 1.00 96.69 121 TYR A CA 1
ATOM 955 C C . TYR A 1 121 ? 8.194 -0.828 -10.886 1.00 96.69 121 TYR A C 1
ATOM 957 O O . TYR A 1 121 ? 9.042 -1.267 -11.664 1.00 96.69 121 TYR A O 1
ATOM 965 N N . VAL A 1 122 ? 8.335 0.357 -10.279 1.00 96.94 122 VAL A N 1
ATOM 966 C CA . VAL A 1 122 ? 9.484 1.249 -10.511 1.00 96.94 122 VAL A CA 1
ATOM 967 C C . VAL A 1 122 ? 10.792 0.541 -10.167 1.00 96.94 122 VAL A C 1
ATOM 969 O O . VAL A 1 122 ? 11.753 0.628 -10.930 1.00 96.94 122 VAL A O 1
ATOM 972 N N . PHE A 1 123 ? 10.829 -0.214 -9.069 1.00 97.69 123 PHE A N 1
ATOM 973 C CA . PHE A 1 123 ? 12.005 -0.985 -8.686 1.00 97.69 123 PHE A CA 1
ATOM 974 C C . PHE A 1 123 ? 12.436 -1.941 -9.804 1.00 97.69 123 PHE A C 1
ATOM 976 O O . PHE A 1 123 ? 13.587 -1.896 -10.236 1.00 97.69 123 PHE A O 1
ATOM 983 N N . PHE A 1 124 ? 11.519 -2.769 -10.313 1.00 96.31 124 PHE A N 1
ATOM 984 C CA . PHE A 1 124 ? 11.839 -3.761 -11.342 1.00 96.31 124 PHE A CA 1
ATOM 985 C C . PHE A 1 124 ? 12.196 -3.134 -12.690 1.00 96.31 124 PHE A C 1
ATOM 987 O O . PHE A 1 124 ? 13.120 -3.610 -13.349 1.00 96.31 124 PHE A O 1
ATOM 994 N N . VAL A 1 125 ? 11.525 -2.051 -13.085 1.00 96.19 125 VAL A N 1
ATOM 995 C CA . VAL A 1 125 ? 11.838 -1.350 -14.336 1.00 96.19 125 VAL A CA 1
ATOM 996 C C . VAL A 1 125 ? 13.290 -0.884 -14.352 1.00 96.19 125 VAL A C 1
ATOM 998 O O . VAL A 1 125 ? 14.022 -1.176 -15.296 1.00 96.19 125 VAL A O 1
ATOM 1001 N N . PHE A 1 126 ? 13.741 -0.220 -13.288 1.00 96.00 126 PHE A N 1
ATOM 1002 C CA . PHE A 1 126 ? 15.103 0.307 -13.235 1.00 96.00 126 PHE A CA 1
ATOM 1003 C C . PHE A 1 126 ? 16.144 -0.765 -12.890 1.00 96.00 126 PHE A C 1
ATOM 1005 O O . PHE A 1 126 ? 17.240 -0.737 -13.444 1.00 96.00 126 PHE A O 1
ATOM 1012 N N . ALA A 1 127 ? 15.814 -1.748 -12.047 1.00 95.50 127 ALA A N 1
ATOM 1013 C CA . ALA A 1 127 ? 16.732 -2.838 -11.702 1.00 95.50 127 ALA A CA 1
ATOM 1014 C C . ALA A 1 127 ? 17.109 -3.718 -12.906 1.00 95.50 127 ALA A C 1
ATOM 1016 O O . ALA A 1 127 ? 18.214 -4.257 -12.940 1.00 95.50 127 ALA A O 1
ATOM 1017 N N . TYR A 1 128 ? 16.213 -3.849 -13.889 1.00 94.69 128 TYR A N 1
ATOM 1018 C CA . TYR A 1 128 ? 16.431 -4.650 -15.098 1.00 94.69 128 TYR A CA 1
ATOM 1019 C C . TYR A 1 128 ? 16.593 -3.805 -16.369 1.00 94.69 128 TYR A C 1
ATOM 1021 O O . TYR A 1 128 ? 16.555 -4.355 -17.467 1.00 94.69 128 TYR A O 1
ATOM 1029 N N . ALA A 1 129 ? 16.779 -2.486 -16.229 1.00 92.81 129 ALA A N 1
ATOM 1030 C CA . ALA A 1 129 ? 16.907 -1.540 -17.342 1.00 92.81 129 ALA A CA 1
ATOM 1031 C C . ALA A 1 129 ? 15.793 -1.680 -18.404 1.00 92.81 129 ALA A C 1
ATOM 1033 O O . ALA A 1 129 ? 16.025 -1.514 -19.603 1.00 92.81 129 ALA A O 1
ATOM 1034 N N . ALA A 1 130 ? 14.575 -2.003 -17.965 1.00 92.75 130 ALA A N 1
ATOM 1035 C CA . ALA A 1 130 ? 13.411 -2.062 -18.831 1.00 92.75 130 ALA A CA 1
ATOM 1036 C C . ALA A 1 130 ? 12.937 -0.644 -19.183 1.00 92.75 130 ALA A C 1
ATOM 1038 O O . ALA A 1 130 ? 13.123 0.309 -18.427 1.00 92.75 130 ALA A O 1
ATOM 1039 N N . THR A 1 131 ? 12.288 -0.497 -20.335 1.00 91.06 131 THR A N 1
ATOM 1040 C CA . THR A 1 131 ? 11.674 0.770 -20.740 1.00 91.06 131 THR A CA 1
ATOM 1041 C C . THR A 1 131 ? 10.252 0.860 -20.183 1.00 91.06 131 THR A C 1
ATOM 1043 O O . THR A 1 131 ? 9.442 -0.002 -20.541 1.00 91.06 131 THR A O 1
ATOM 1046 N N . PRO A 1 132 ? 9.914 1.884 -19.375 1.00 90.31 132 PRO A N 1
ATOM 1047 C CA . PRO A 1 132 ? 8.544 2.089 -18.924 1.00 90.31 132 PRO A CA 1
ATOM 1048 C C . PRO A 1 132 ? 7.602 2.255 -20.118 1.00 90.31 132 PRO A C 1
ATOM 1050 O O . PRO A 1 132 ? 7.868 3.058 -21.016 1.00 90.31 132 PRO A O 1
ATOM 1053 N N . ALA A 1 133 ? 6.481 1.543 -20.117 1.00 90.44 133 ALA A N 1
ATOM 1054 C CA . ALA A 1 133 ? 5.443 1.678 -21.125 1.00 90.44 133 ALA A CA 1
ATOM 1055 C C . ALA A 1 133 ? 4.109 2.072 -20.482 1.00 90.44 133 ALA A C 1
ATOM 1057 O O . ALA A 1 133 ? 3.769 1.641 -19.384 1.00 90.44 133 ALA A O 1
ATOM 1058 N N . ALA A 1 134 ? 3.291 2.846 -21.202 1.00 87.31 134 ALA A N 1
ATOM 1059 C CA . ALA A 1 134 ? 1.967 3.249 -20.714 1.00 87.31 134 ALA A CA 1
ATOM 1060 C C . ALA A 1 134 ? 1.069 2.042 -20.373 1.00 87.31 134 ALA A C 1
ATOM 1062 O O . ALA A 1 134 ? 0.258 2.106 -19.452 1.00 87.31 134 ALA A O 1
ATOM 1063 N N . ARG A 1 135 ? 1.254 0.914 -21.075 1.00 90.56 135 ARG A N 1
ATOM 1064 C CA . ARG A 1 135 ? 0.544 -0.345 -20.798 1.00 90.56 135 ARG A CA 1
ATOM 1065 C C . ARG A 1 135 ? 0.873 -0.938 -19.427 1.00 90.56 135 ARG A C 1
ATOM 1067 O O . ARG A 1 135 ? 0.064 -1.691 -18.902 1.00 90.56 135 ARG A O 1
ATOM 1074 N N . ASP A 1 136 ? 2.016 -0.604 -18.836 1.00 91.19 136 ASP A N 1
ATOM 1075 C CA . ASP A 1 136 ? 2.436 -1.172 -17.555 1.00 91.19 136 ASP A CA 1
ATOM 1076 C C . ASP A 1 136 ? 1.579 -0.633 -16.398 1.00 91.19 136 ASP A C 1
ATOM 1078 O O . ASP A 1 136 ? 1.417 -1.295 -15.374 1.00 91.19 136 ASP A O 1
ATOM 1082 N N . ALA A 1 137 ? 0.906 0.507 -16.600 1.00 92.12 137 ALA A N 1
ATOM 1083 C CA . ALA A 1 137 ? -0.140 0.979 -15.697 1.00 92.12 137 ALA A CA 1
ATOM 1084 C C . ALA A 1 137 ? -1.294 -0.032 -15.565 1.00 92.12 137 ALA A C 1
ATOM 1086 O O . ALA A 1 137 ? -1.880 -0.151 -14.491 1.00 92.12 137 ALA A O 1
ATOM 1087 N N . LEU A 1 138 ? -1.594 -0.807 -16.617 1.00 94.12 138 LEU A N 1
ATOM 1088 C CA . LEU A 1 138 ? -2.600 -1.873 -16.561 1.00 94.12 138 LEU A CA 1
ATOM 1089 C C . LEU A 1 138 ? -2.134 -3.049 -15.695 1.00 94.12 138 LEU A C 1
ATOM 1091 O O . LEU A 1 138 ? -2.961 -3.701 -15.063 1.00 94.12 138 LEU A O 1
ATOM 1095 N N . LEU A 1 139 ? -0.823 -3.311 -15.638 1.00 93.31 139 LEU A N 1
ATOM 1096 C CA . LEU A 1 139 ? -0.261 -4.337 -14.762 1.00 93.31 139 LEU A CA 1
ATOM 1097 C C . LEU A 1 139 ? -0.381 -3.908 -13.298 1.00 93.31 139 LEU A C 1
ATOM 1099 O O . LEU A 1 139 ? -0.871 -4.677 -12.475 1.00 93.31 139 LEU A O 1
ATOM 1103 N N . VAL A 1 140 ? -0.001 -2.665 -12.985 1.00 94.56 140 VAL A N 1
ATOM 1104 C CA . VAL A 1 140 ? -0.182 -2.092 -11.641 1.00 94.56 140 VAL A CA 1
ATOM 1105 C C . VAL A 1 140 ? -1.663 -2.109 -11.249 1.00 94.56 140 VAL A C 1
ATOM 1107 O O . VAL A 1 140 ? -1.998 -2.552 -10.153 1.00 94.56 140 VAL A O 1
ATOM 1110 N N . LEU A 1 141 ? -2.559 -1.723 -12.166 1.00 95.38 141 LEU A N 1
ATOM 1111 C CA . LEU A 1 141 ? -4.008 -1.784 -11.962 1.00 95.38 141 LEU A CA 1
ATOM 1112 C C . LEU A 1 141 ? -4.504 -3.215 -11.696 1.00 95.38 141 LEU A C 1
ATOM 1114 O O . LEU A 1 141 ? -5.380 -3.409 -10.857 1.00 95.38 141 LEU A O 1
ATOM 1118 N N . ALA A 1 142 ? -3.943 -4.228 -12.359 1.00 96.00 142 ALA A N 1
ATOM 1119 C CA . ALA A 1 142 ? -4.301 -5.618 -12.092 1.00 96.00 142 ALA A CA 1
ATOM 1120 C C . ALA A 1 142 ? -3.951 -6.027 -10.651 1.00 96.00 142 ALA A C 1
ATOM 1122 O O . ALA A 1 142 ? -4.788 -6.614 -9.970 1.00 96.00 142 ALA A O 1
ATOM 1123 N N . PHE A 1 143 ? -2.766 -5.668 -10.147 1.00 95.12 143 PHE A N 1
ATOM 1124 C CA . PHE A 1 143 ? -2.376 -5.952 -8.758 1.00 95.12 143 PHE A CA 1
ATOM 1125 C C . PHE A 1 143 ? -3.201 -5.173 -7.728 1.00 95.12 143 PHE A C 1
ATOM 1127 O O . PHE A 1 143 ? -3.577 -5.717 -6.689 1.00 95.12 143 PHE A O 1
ATOM 1134 N N . VAL A 1 144 ? -3.536 -3.924 -8.047 1.00 95.00 144 VAL A N 1
ATOM 1135 C CA . VAL A 1 144 ? -4.496 -3.091 -7.312 1.00 95.00 144 VAL A CA 1
ATOM 1136 C C . VAL A 1 144 ? -5.837 -3.834 -7.176 1.00 95.00 144 VAL A C 1
ATOM 1138 O O . VAL A 1 144 ? -6.324 -4.060 -6.065 1.00 95.00 144 VAL A O 1
ATOM 1141 N N . LEU A 1 145 ? -6.393 -4.328 -8.283 1.00 96.44 145 LEU A N 1
ATOM 1142 C CA . LEU A 1 145 ? -7.648 -5.083 -8.285 1.00 96.44 145 LEU A CA 1
ATOM 1143 C C . LEU A 1 145 ? -7.553 -6.419 -7.536 1.00 96.44 145 LEU A C 1
ATOM 1145 O O . LEU A 1 145 ? -8.506 -6.788 -6.855 1.00 96.44 145 LEU A O 1
ATOM 1149 N N . VAL A 1 146 ? -6.420 -7.126 -7.608 1.00 96.00 146 VAL A N 1
ATOM 1150 C CA . VAL A 1 146 ? -6.190 -8.354 -6.823 1.00 96.00 146 VAL A CA 1
ATOM 1151 C C . VAL A 1 146 ? -6.232 -8.061 -5.324 1.00 96.00 146 VAL A C 1
ATOM 1153 O O . VAL A 1 146 ? -6.871 -8.800 -4.575 1.00 96.00 146 VAL A O 1
ATOM 1156 N N . PHE A 1 147 ? -5.603 -6.972 -4.878 1.00 94.25 147 PHE A N 1
ATOM 1157 C CA . PHE A 1 147 ? -5.687 -6.575 -3.476 1.00 94.25 147 PHE A CA 1
ATOM 1158 C C . PHE A 1 147 ? -7.123 -6.226 -3.077 1.00 94.25 147 PHE A C 1
ATOM 1160 O O . PHE A 1 147 ? -7.584 -6.683 -2.037 1.00 94.25 147 PHE A O 1
ATOM 1167 N N . LEU A 1 148 ? -7.844 -5.447 -3.892 1.00 94.25 148 LEU A N 1
ATOM 1168 C CA . LEU A 1 148 ? -9.236 -5.093 -3.594 1.00 94.25 148 LEU A CA 1
ATOM 1169 C C . LEU A 1 148 ? -10.122 -6.335 -3.526 1.00 94.25 148 LEU A C 1
ATOM 1171 O O . LEU A 1 148 ? -10.914 -6.460 -2.599 1.00 94.25 148 LEU A O 1
ATOM 1175 N N . HIS A 1 149 ? -9.946 -7.282 -4.448 1.00 95.31 149 HIS A N 1
ATOM 1176 C CA . HIS A 1 149 ? -10.615 -8.577 -4.384 1.00 95.31 149 HIS A CA 1
ATOM 1177 C C . HIS A 1 149 ? -10.381 -9.253 -3.027 1.00 95.31 149 HIS A C 1
ATOM 1179 O O . HIS A 1 149 ? -11.347 -9.628 -2.366 1.00 95.31 149 HIS A O 1
ATOM 1185 N N . TYR A 1 150 ? -9.121 -9.362 -2.596 1.00 94.44 150 TYR A N 1
ATOM 1186 C CA . TYR A 1 150 ? -8.771 -9.958 -1.308 1.00 94.44 150 TYR A CA 1
ATOM 1187 C C . TYR A 1 150 ? -9.373 -9.193 -0.118 1.00 94.44 150 TYR A C 1
ATOM 1189 O O . TYR A 1 150 ? -9.971 -9.807 0.763 1.00 94.44 150 TYR A O 1
ATOM 1197 N N . GLU A 1 151 ? -9.264 -7.863 -0.093 1.00 93.44 151 GLU A N 1
ATOM 1198 C CA . GLU A 1 151 ? -9.770 -7.023 0.999 1.00 93.44 151 GLU A CA 1
ATOM 1199 C C . GLU A 1 151 ? -11.294 -7.117 1.132 1.00 93.44 151 GLU A C 1
ATOM 1201 O O . GLU A 1 151 ? -11.809 -7.305 2.237 1.00 93.44 151 GLU A O 1
ATOM 1206 N N . PHE A 1 152 ? -12.022 -7.050 0.013 1.00 93.00 152 PHE A N 1
ATOM 1207 C CA . PHE A 1 152 ? -13.471 -7.226 0.021 1.00 93.00 152 PHE A CA 1
ATOM 1208 C C . PHE A 1 152 ? -13.859 -8.657 0.391 1.00 93.00 152 PHE A C 1
ATOM 1210 O O . PHE A 1 152 ? -14.759 -8.828 1.208 1.00 93.00 152 PHE A O 1
ATOM 1217 N N . ALA A 1 153 ? -13.182 -9.677 -0.144 1.00 92.19 153 ALA A N 1
ATOM 1218 C CA . ALA A 1 153 ? -13.481 -11.074 0.171 1.00 92.19 153 ALA A CA 1
ATOM 1219 C C . ALA A 1 153 ? -13.289 -11.364 1.664 1.00 92.19 153 ALA A C 1
ATOM 1221 O O . ALA A 1 153 ? -14.134 -12.007 2.279 1.00 92.19 153 ALA A O 1
ATOM 1222 N N . ARG A 1 154 ? -12.218 -10.828 2.260 1.00 90.44 154 ARG A N 1
ATOM 1223 C CA . ARG A 1 154 ? -11.907 -10.982 3.685 1.00 90.44 154 ARG A CA 1
ATOM 1224 C C . ARG A 1 154 ? -12.928 -10.301 4.599 1.00 90.44 154 ARG A C 1
ATOM 1226 O O . ARG A 1 154 ? -13.210 -10.827 5.666 1.00 90.44 154 ARG A O 1
ATOM 1233 N N . LYS A 1 155 ? -13.468 -9.143 4.203 1.00 87.31 155 LYS A N 1
ATOM 1234 C CA . LYS A 1 155 ? -14.432 -8.351 4.997 1.00 87.31 155 LYS A CA 1
ATOM 1235 C C . LYS A 1 155 ? -15.875 -8.466 4.495 1.00 87.31 155 LYS A C 1
ATOM 1237 O O . LYS A 1 155 ? -16.673 -7.534 4.632 1.00 87.31 155 LYS A O 1
ATOM 1242 N N . THR A 1 156 ? -16.200 -9.596 3.874 1.00 87.62 156 THR A N 1
ATOM 1243 C CA . THR A 1 156 ? -17.562 -9.944 3.472 1.00 87.62 156 THR A CA 1
ATOM 1244 C C . THR A 1 156 ? -17.999 -11.165 4.257 1.00 87.62 156 THR A C 1
ATOM 1246 O O . THR A 1 156 ? -17.492 -12.263 4.049 1.00 87.62 156 THR A O 1
ATOM 1249 N N . ALA A 1 157 ? -18.970 -10.966 5.139 1.00 84.31 157 ALA A N 1
ATOM 1250 C CA . ALA A 1 157 ? -19.602 -12.023 5.910 1.00 84.31 157 ALA A CA 1
ATOM 1251 C C . ALA A 1 157 ? -21.124 -11.850 5.886 1.00 84.31 157 ALA A C 1
ATOM 1253 O O . ALA A 1 157 ? -21.638 -10.759 5.616 1.00 84.31 157 ALA A O 1
ATOM 1254 N N . TRP A 1 158 ? -21.842 -12.940 6.139 1.00 76.62 158 TRP A N 1
ATOM 1255 C CA . TRP A 1 158 ? -23.287 -12.893 6.336 1.00 76.62 158 TRP A CA 1
ATOM 1256 C C . TRP A 1 158 ? -23.595 -12.160 7.649 1.00 76.62 158 TRP A C 1
ATOM 1258 O O . TRP A 1 158 ? -22.899 -12.431 8.628 1.00 76.62 158 TRP A O 1
ATOM 1268 N N . PRO A 1 159 ? -24.594 -11.257 7.698 1.00 72.44 159 PRO A N 1
ATOM 1269 C CA . PRO A 1 159 ? -24.898 -10.478 8.904 1.00 72.44 159 PRO A CA 1
ATOM 1270 C C . PRO A 1 159 ? -25.138 -11.336 10.154 1.00 72.44 159 PRO A C 1
ATOM 1272 O O . PRO A 1 159 ? -24.839 -10.919 11.267 1.00 72.44 159 PRO A O 1
ATOM 1275 N N . GLU A 1 160 ? -25.646 -12.556 9.978 1.00 78.19 160 GLU A N 1
ATOM 1276 C CA . GLU A 1 160 ? -25.900 -13.510 11.061 1.00 78.19 160 GLU A CA 1
ATOM 1277 C C . GLU A 1 160 ? -24.615 -14.081 11.686 1.00 78.19 160 GLU A C 1
ATOM 1279 O O . GLU A 1 160 ? -24.664 -14.661 12.768 1.00 78.19 160 GLU A O 1
ATOM 1284 N N . LEU A 1 161 ? -23.475 -13.943 11.004 1.00 80.00 161 LEU A N 1
ATOM 1285 C CA . LEU A 1 161 ? -22.165 -14.445 11.425 1.00 80.00 161 LEU A CA 1
ATOM 1286 C C . LEU A 1 161 ? -21.243 -13.337 11.957 1.00 80.00 161 LEU A C 1
ATOM 1288 O O . LEU A 1 161 ? -20.094 -13.626 12.280 1.00 80.00 161 LEU A O 1
ATOM 1292 N N . THR A 1 162 ? -21.713 -12.089 12.012 1.00 77.50 162 THR A N 1
ATOM 1293 C CA . THR A 1 162 ? -20.909 -10.921 12.410 1.00 77.50 162 THR A CA 1
ATOM 1294 C C . THR A 1 162 ? -21.300 -10.418 13.789 1.00 77.50 162 THR A C 1
ATOM 1296 O O . THR A 1 162 ? -22.486 -10.402 14.130 1.00 77.50 162 THR A O 1
ATOM 1299 N N . GLU A 1 163 ? -20.324 -9.955 14.567 1.00 78.25 163 GLU A N 1
ATOM 1300 C CA . GLU A 1 163 ? -20.613 -9.354 15.867 1.00 78.25 163 GLU A CA 1
ATOM 1301 C C . GLU A 1 163 ? -21.248 -7.956 15.714 1.00 78.25 163 GLU A C 1
ATOM 1303 O O . GLU A 1 163 ? -20.956 -7.225 14.758 1.00 78.25 163 GLU A O 1
ATOM 1308 N N . PRO A 1 164 ? -22.130 -7.535 16.643 1.00 75.50 164 PRO A N 1
ATOM 1309 C CA . PRO A 1 164 ? -22.713 -6.200 16.601 1.00 75.50 164 PRO A CA 1
ATOM 1310 C C . PRO A 1 164 ? -21.636 -5.107 16.635 1.00 75.50 164 PRO A C 1
ATOM 1312 O O . PRO A 1 164 ? -20.909 -4.976 17.613 1.00 75.50 164 PRO A O 1
ATOM 1315 N N . GLY A 1 165 ? -21.583 -4.280 15.587 1.00 76.69 165 GLY A N 1
ATOM 1316 C CA . GLY A 1 165 ? -20.614 -3.181 15.468 1.00 76.69 165 GLY A CA 1
ATOM 1317 C C . GLY A 1 165 ? -19.375 -3.507 14.629 1.00 76.69 165 GLY A C 1
ATOM 1318 O O . GLY A 1 165 ? -18.593 -2.598 14.335 1.00 76.69 165 GLY A O 1
ATOM 1319 N N . GLU A 1 166 ? -19.234 -4.751 14.168 1.00 80.38 166 GLU A N 1
ATOM 1320 C CA . GLU A 1 166 ? -18.119 -5.160 13.323 1.00 80.38 166 GLU A CA 1
ATOM 1321 C C . GLU A 1 166 ? -18.183 -4.490 11.937 1.00 80.38 166 GLU A C 1
ATOM 1323 O O . GLU A 1 166 ? -19.229 -4.407 11.274 1.00 80.38 166 GLU A O 1
ATOM 1328 N N . ARG A 1 167 ? -17.040 -3.971 11.479 1.00 82.88 167 ARG A N 1
ATOM 1329 C CA . ARG A 1 167 ? -16.940 -3.225 10.216 1.00 82.88 167 ARG A CA 1
ATOM 1330 C C . ARG A 1 167 ? -16.809 -4.185 9.026 1.00 82.88 167 ARG A C 1
ATOM 1332 O O . ARG A 1 167 ? -15.695 -4.483 8.597 1.00 82.88 167 ARG A O 1
ATOM 1339 N N . MET A 1 168 ? -17.945 -4.611 8.462 1.00 85.62 168 MET A N 1
ATOM 1340 C CA . MET A 1 168 ? -18.022 -5.437 7.242 1.00 85.62 168 MET A CA 1
ATOM 1341 C C . MET A 1 168 ? -18.555 -4.671 6.025 1.00 85.62 168 MET A C 1
ATOM 1343 O O . MET A 1 168 ? -19.496 -3.882 6.134 1.00 85.62 168 MET A O 1
ATOM 1347 N N . TYR A 1 169 ? -18.018 -4.947 4.827 1.00 86.31 169 TYR A N 1
ATOM 1348 C CA . TYR A 1 169 ? -18.510 -4.312 3.592 1.00 86.31 169 TYR A CA 1
ATOM 1349 C C . TYR A 1 169 ? -19.942 -4.747 3.270 1.00 86.31 169 TYR A C 1
ATOM 1351 O O . TYR A 1 169 ? -20.707 -3.958 2.716 1.00 86.31 169 TYR A O 1
ATOM 1359 N N . SER A 1 170 ? -20.317 -5.970 3.653 1.00 85.88 170 SER A N 1
ATOM 1360 C CA . SER A 1 170 ? -21.672 -6.506 3.488 1.00 85.88 170 SER A CA 1
ATOM 1361 C C . SER A 1 170 ? -22.718 -5.744 4.301 1.00 85.88 170 SER A C 1
ATOM 1363 O O . SER A 1 170 ? -23.870 -5.695 3.880 1.00 85.88 170 SER A O 1
ATOM 1365 N N . ASN A 1 171 ? -22.328 -5.066 5.387 1.00 85.56 171 ASN A N 1
ATOM 1366 C CA . ASN A 1 171 ? -23.234 -4.209 6.159 1.00 85.56 171 ASN A CA 1
ATOM 1367 C C . ASN A 1 171 ? -23.612 -2.930 5.392 1.00 85.56 171 ASN A C 1
ATOM 1369 O O . ASN A 1 171 ? -24.669 -2.354 5.633 1.00 85.56 171 ASN A O 1
ATOM 1373 N N . VAL A 1 172 ? -22.764 -2.489 4.455 1.00 86.75 172 VAL A N 1
ATOM 1374 C CA . VAL A 1 172 ? -22.976 -1.268 3.659 1.00 86.75 172 VAL A CA 1
ATOM 1375 C C . VAL A 1 172 ? -23.539 -1.586 2.273 1.00 86.75 172 VAL A C 1
ATOM 1377 O O . VAL A 1 172 ? -24.442 -0.902 1.801 1.00 86.75 172 VAL A O 1
ATOM 1380 N N . LEU A 1 173 ? -22.999 -2.608 1.605 1.00 87.56 173 LEU A N 1
ATOM 1381 C CA . LEU A 1 173 ? -23.341 -2.968 0.223 1.00 87.56 173 LEU A CA 1
ATOM 1382 C C . LEU A 1 173 ? -24.387 -4.089 0.124 1.00 87.56 173 LEU A C 1
ATOM 1384 O O . LEU A 1 173 ? -24.872 -4.384 -0.970 1.00 87.56 173 LEU A O 1
ATOM 1388 N N . GLY A 1 174 ? -24.711 -4.745 1.241 1.00 87.44 174 GLY A N 1
ATOM 1389 C CA . GLY A 1 174 ? -25.413 -6.026 1.250 1.00 87.44 174 GLY A CA 1
ATOM 1390 C C . GLY A 1 174 ? -24.516 -7.180 0.783 1.00 87.44 174 GLY A C 1
ATOM 1391 O O . GLY A 1 174 ? -23.523 -6.983 0.081 1.00 87.44 174 GLY A O 1
ATOM 1392 N N . GLY A 1 175 ? -24.887 -8.418 1.125 1.00 85.81 175 GLY A N 1
ATOM 1393 C CA . GLY A 1 175 ? -24.115 -9.607 0.732 1.00 85.81 175 GLY A CA 1
ATOM 1394 C C . GLY A 1 175 ? -23.948 -9.748 -0.789 1.00 85.81 175 GLY A C 1
ATOM 1395 O O . GLY A 1 175 ? -22.851 -10.018 -1.273 1.00 85.81 175 GLY A O 1
ATOM 1396 N N . GLY A 1 176 ? -25.012 -9.482 -1.556 1.00 88.75 176 GLY A N 1
ATOM 1397 C CA . GLY A 1 176 ? -24.970 -9.520 -3.022 1.00 88.75 176 GLY A CA 1
ATOM 1398 C C . GLY A 1 176 ? -24.087 -8.429 -3.637 1.00 88.75 176 GLY A C 1
ATOM 1399 O O . GLY A 1 176 ? -23.314 -8.714 -4.550 1.00 88.75 176 GLY A O 1
ATOM 1400 N N . GLY A 1 177 ? -24.153 -7.198 -3.115 1.00 90.50 177 GLY A N 1
ATOM 1401 C CA . GLY A 1 177 ? -23.318 -6.090 -3.584 1.00 90.50 177 GLY A CA 1
ATOM 1402 C C . GLY A 1 177 ? -21.836 -6.331 -3.302 1.00 90.50 177 GLY A C 1
ATOM 1403 O O . GLY A 1 177 ? -21.004 -6.175 -4.194 1.00 90.50 177 GLY A O 1
ATOM 1404 N N . SER A 1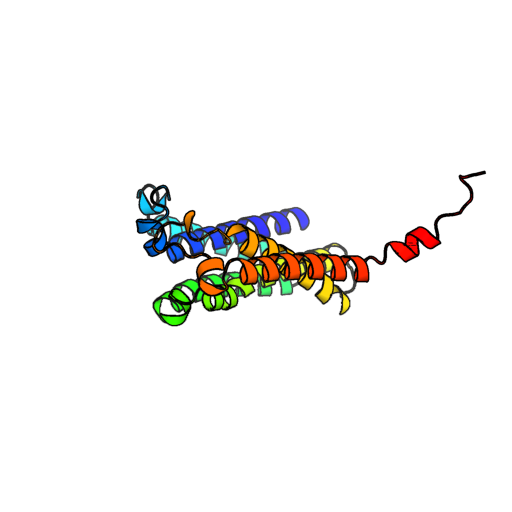 178 ? -21.505 -6.804 -2.099 1.00 90.50 178 SER A N 1
ATOM 1405 C CA . SER A 1 178 ? -20.140 -7.199 -1.750 1.00 90.50 178 SER A CA 1
ATOM 1406 C C . SER A 1 178 ? -19.615 -8.328 -2.635 1.00 90.50 178 SER A C 1
ATOM 1408 O O . SER A 1 178 ? -18.510 -8.216 -3.164 1.00 90.50 178 SER A O 1
ATOM 1410 N N . LEU A 1 179 ? -20.411 -9.377 -2.875 1.00 91.69 179 LEU A N 1
ATOM 1411 C CA . LEU A 1 179 ? -20.027 -10.470 -3.773 1.00 91.69 179 LEU A CA 1
ATOM 1412 C C . LEU A 1 179 ? -19.774 -9.974 -5.205 1.00 91.69 179 LEU A C 1
ATOM 1414 O O . LEU A 1 179 ? -18.798 -10.381 -5.836 1.00 91.69 179 LEU A O 1
ATOM 1418 N N . ALA A 1 180 ? -20.617 -9.068 -5.708 1.00 95.19 180 ALA A N 1
ATOM 1419 C CA . ALA A 1 180 ? -20.438 -8.476 -7.028 1.00 95.19 180 ALA A CA 1
ATOM 1420 C C . ALA A 1 180 ? -19.116 -7.699 -7.137 1.00 95.19 180 ALA A C 1
ATOM 1422 O O . ALA A 1 180 ? -18.430 -7.823 -8.150 1.00 95.19 180 ALA A O 1
ATOM 1423 N N . VAL A 1 181 ? -18.714 -6.957 -6.097 1.00 94.94 181 VAL A N 1
ATOM 1424 C CA . VAL A 1 181 ? -17.415 -6.259 -6.062 1.00 94.94 181 VAL A CA 1
ATOM 1425 C C . VAL A 1 181 ? -16.254 -7.253 -6.031 1.00 94.94 181 VAL A C 1
ATOM 1427 O O . VAL A 1 181 ? -15.324 -7.127 -6.827 1.00 94.94 181 VAL A O 1
ATOM 1430 N N . VAL A 1 182 ? -16.325 -8.278 -5.175 1.00 95.19 182 VAL A N 1
ATOM 1431 C CA . VAL A 1 182 ? -15.300 -9.332 -5.074 1.00 95.19 182 VAL A CA 1
ATOM 1432 C C . VAL A 1 182 ? -15.059 -9.992 -6.431 1.00 95.19 182 VAL A C 1
ATOM 1434 O O . VAL A 1 182 ? -13.910 -10.106 -6.870 1.00 95.19 182 VAL A O 1
ATOM 1437 N N . LEU A 1 183 ? -16.130 -10.409 -7.110 1.00 96.50 183 LEU A N 1
ATOM 1438 C CA . LEU A 1 183 ? -16.042 -11.030 -8.429 1.00 96.50 183 LEU A CA 1
ATOM 1439 C C . LEU A 1 183 ? -15.602 -10.013 -9.486 1.00 96.50 183 LEU A C 1
ATOM 1441 O O . LEU A 1 183 ? -14.693 -10.297 -10.259 1.00 96.50 183 LEU A O 1
ATOM 1445 N N . GLY A 1 184 ? -16.170 -8.809 -9.491 1.00 97.56 184 GLY A N 1
ATOM 1446 C CA . GLY A 1 184 ? -15.808 -7.753 -10.434 1.00 97.56 184 GLY A CA 1
ATOM 1447 C C . GLY A 1 184 ? -14.311 -7.438 -10.419 1.00 97.56 184 GLY A C 1
ATOM 1448 O O . GLY A 1 184 ? -13.686 -7.389 -11.481 1.00 97.56 184 GLY A O 1
ATOM 1449 N N . CYS A 1 185 ? -13.710 -7.312 -9.233 1.00 96.75 185 CYS A N 1
ATOM 1450 C CA . CYS A 1 185 ? -12.271 -7.116 -9.077 1.00 96.75 185 CYS A CA 1
ATOM 1451 C C . CYS A 1 185 ? -11.458 -8.300 -9.627 1.00 96.75 185 CYS A C 1
ATOM 1453 O O . CYS A 1 185 ? -10.526 -8.081 -10.401 1.00 96.75 185 CYS A O 1
ATOM 1455 N N . ALA A 1 186 ? -11.828 -9.541 -9.291 1.00 96.50 186 ALA A N 1
ATOM 1456 C CA . ALA A 1 186 ? -11.124 -10.735 -9.766 1.00 96.50 186 ALA A CA 1
ATOM 1457 C C . ALA A 1 186 ? -11.166 -10.870 -11.295 1.00 96.50 186 ALA A C 1
ATOM 1459 O O . ALA A 1 186 ? -10.129 -11.029 -11.940 1.00 96.50 186 ALA A O 1
ATOM 1460 N N . TRP A 1 187 ? -12.355 -10.761 -11.889 1.00 97.94 187 TRP A N 1
ATOM 1461 C CA . TRP A 1 187 ? -12.543 -10.893 -13.334 1.00 97.94 187 TRP A CA 1
ATOM 1462 C C . TRP A 1 187 ? -11.832 -9.774 -14.097 1.00 97.94 187 TRP A C 1
ATOM 1464 O O . TRP A 1 187 ? -11.190 -10.037 -15.114 1.00 97.94 187 TRP A O 1
ATOM 1474 N N . SER A 1 188 ? -11.878 -8.544 -13.579 1.00 97.81 188 SER A N 1
ATOM 1475 C CA . SER A 1 188 ? -11.166 -7.408 -14.171 1.00 97.81 188 SER A CA 1
ATOM 1476 C C . SER A 1 188 ? -9.650 -7.605 -14.113 1.00 97.81 188 SER A C 1
ATOM 1478 O O . SER A 1 188 ? -8.975 -7.410 -15.122 1.00 97.81 188 SER A O 1
ATOM 1480 N N . ALA A 1 189 ? -9.107 -8.053 -12.975 1.00 96.88 189 ALA A N 1
ATOM 1481 C CA . ALA A 1 189 ? -7.680 -8.338 -12.840 1.00 96.88 189 ALA A CA 1
ATOM 1482 C C . ALA A 1 189 ? -7.218 -9.423 -13.825 1.00 96.88 189 ALA A C 1
ATOM 1484 O O . ALA A 1 189 ? -6.229 -9.235 -14.534 1.00 96.88 189 ALA A O 1
ATOM 1485 N N . VAL A 1 190 ? -7.965 -10.529 -13.922 1.00 96.38 190 VAL A N 1
ATOM 1486 C CA . VAL A 1 190 ? -7.684 -11.612 -14.876 1.00 96.38 190 VAL A CA 1
ATOM 1487 C C . VAL A 1 190 ? -7.748 -11.098 -16.314 1.00 96.38 190 VAL A C 1
ATOM 1489 O O . VAL A 1 190 ? -6.829 -11.352 -17.091 1.00 96.38 190 VAL A O 1
ATOM 1492 N N . GLY A 1 191 ? -8.784 -10.333 -16.667 1.00 96.50 191 GLY A N 1
ATOM 1493 C CA . GLY A 1 191 ? -8.936 -9.741 -17.996 1.00 96.50 191 GLY A CA 1
ATOM 1494 C C . GLY A 1 191 ? -7.761 -8.841 -18.382 1.00 96.50 191 GLY A C 1
ATOM 1495 O O . GLY A 1 191 ? -7.221 -8.976 -19.482 1.00 96.50 191 GLY A O 1
ATOM 1496 N N . LEU A 1 192 ? -7.302 -7.985 -17.463 1.00 96.38 192 LEU A N 1
ATOM 1497 C CA . LEU A 1 192 ? -6.121 -7.144 -17.672 1.00 96.38 192 LEU A CA 1
ATOM 1498 C C . LEU A 1 192 ? -4.863 -7.988 -17.902 1.00 96.38 192 LEU A C 1
ATOM 1500 O O . LEU A 1 192 ? -4.181 -7.787 -18.908 1.00 96.38 192 LEU A O 1
ATOM 1504 N N . VAL A 1 193 ? -4.586 -8.971 -17.040 1.00 94.19 193 VAL A N 1
ATOM 1505 C CA . VAL A 1 193 ? -3.412 -9.853 -17.179 1.00 94.19 193 VAL A CA 1
ATOM 1506 C C . VAL A 1 193 ? -3.448 -10.620 -18.502 1.00 94.19 193 VAL A C 1
ATOM 1508 O O . VAL A 1 193 ? -2.447 -10.656 -19.216 1.00 94.19 193 VAL A O 1
ATOM 1511 N N . LEU A 1 194 ? -4.598 -11.184 -18.878 1.00 94.06 194 LEU A N 1
ATOM 1512 C CA . LEU A 1 194 ? -4.761 -11.888 -20.151 1.00 94.06 194 LEU A CA 1
ATOM 1513 C C . LEU A 1 194 ? -4.553 -10.953 -21.348 1.00 94.06 194 LEU A C 1
ATOM 1515 O O . LEU A 1 194 ? -3.862 -11.327 -22.293 1.00 94.06 194 LEU A O 1
ATOM 1519 N N . SER A 1 195 ? -5.085 -9.728 -21.298 1.00 93.00 195 SER A N 1
ATOM 1520 C CA . SER A 1 195 ? -4.906 -8.738 -22.368 1.00 93.00 195 SER A CA 1
ATOM 1521 C C . SER A 1 195 ? -3.449 -8.293 -22.548 1.00 93.00 195 SER A C 1
ATOM 1523 O O . SER A 1 195 ? -3.033 -7.987 -23.669 1.00 93.00 195 SER A O 1
ATOM 1525 N N . LEU A 1 196 ? -2.673 -8.286 -21.457 1.00 91.88 196 LEU A N 1
ATOM 1526 C CA . LEU A 1 196 ? -1.256 -7.925 -21.444 1.00 91.88 196 LEU A CA 1
ATOM 1527 C C . LEU A 1 196 ? -0.362 -9.074 -21.914 1.00 91.88 196 LEU A C 1
ATOM 1529 O O . LEU A 1 196 ? 0.556 -8.853 -22.701 1.00 91.88 196 LEU A O 1
ATOM 1533 N N . LEU A 1 197 ? -0.617 -10.294 -21.434 1.00 90.31 197 LEU A N 1
ATOM 1534 C CA . LEU A 1 197 ? 0.204 -11.468 -21.741 1.00 90.31 197 LEU A CA 1
ATOM 1535 C C . LEU A 1 197 ? -0.125 -12.096 -23.095 1.00 90.31 197 LEU A C 1
ATOM 1537 O O . LEU A 1 197 ? 0.733 -12.778 -23.657 1.00 90.31 197 LEU A O 1
ATOM 1541 N N . ARG A 1 198 ? -1.358 -11.898 -23.582 1.00 89.25 198 ARG A N 1
ATOM 1542 C CA . ARG A 1 198 ? -1.901 -12.453 -24.832 1.00 89.25 198 ARG A CA 1
ATOM 1543 C C . ARG A 1 198 ? -1.459 -13.900 -25.077 1.00 89.25 198 ARG A C 1
ATOM 1545 O O . ARG A 1 198 ? -0.851 -14.199 -26.106 1.00 89.25 198 ARG A O 1
ATOM 1552 N N . PRO A 1 199 ? -1.732 -14.826 -24.139 1.00 87.69 199 PRO A N 1
ATOM 1553 C CA . PRO A 1 199 ? -1.212 -16.191 -24.216 1.00 87.69 199 PRO A CA 1
ATOM 1554 C C . PRO A 1 199 ? -1.617 -16.914 -25.511 1.00 87.69 199 PRO A C 1
ATOM 1556 O O . PRO A 1 199 ? -0.871 -17.761 -25.998 1.00 87.69 199 PRO A O 1
ATOM 1559 N N . TRP A 1 200 ? -2.754 -16.540 -26.109 1.00 87.00 200 TRP A N 1
ATOM 1560 C CA . TRP A 1 200 ? -3.234 -17.072 -27.386 1.00 87.00 200 TRP A CA 1
ATOM 1561 C C . TRP A 1 200 ? -2.290 -16.811 -28.569 1.00 87.00 200 TRP A C 1
ATOM 1563 O O . TRP A 1 200 ? -2.196 -17.670 -29.437 1.00 87.00 200 TRP A O 1
ATOM 1573 N N . GLU A 1 201 ? -1.533 -15.706 -28.588 1.00 87.31 201 GLU A N 1
ATOM 1574 C CA . GLU A 1 201 ? -0.547 -15.435 -29.652 1.00 87.31 201 GLU A CA 1
ATOM 1575 C C . GLU A 1 201 ? 0.639 -16.422 -29.593 1.00 87.31 201 GLU A C 1
ATOM 1577 O O . GLU A 1 201 ? 1.236 -16.757 -30.618 1.00 87.31 201 GLU A O 1
ATOM 1582 N N . ARG A 1 202 ? 0.959 -16.941 -28.397 1.00 73.88 202 ARG A N 1
ATOM 1583 C CA . ARG A 1 202 ? 2.007 -17.960 -28.188 1.00 73.88 202 ARG A CA 1
ATOM 1584 C C . ARG A 1 202 ? 1.519 -19.376 -28.487 1.00 73.88 202 ARG A C 1
ATOM 1586 O O . ARG A 1 202 ? 2.294 -20.209 -28.938 1.00 73.88 202 ARG A O 1
ATOM 1593 N N . LEU A 1 203 ? 0.237 -19.648 -28.247 1.00 72.56 203 LEU A N 1
ATOM 1594 C CA . LEU A 1 203 ? -0.393 -20.925 -28.596 1.00 72.56 203 LEU A CA 1
ATOM 1595 C C . LEU A 1 203 ? -0.510 -21.092 -30.117 1.00 72.56 203 LEU A C 1
ATOM 1597 O O . LEU A 1 203 ? -0.300 -22.189 -30.621 1.00 72.56 203 LEU A O 1
ATOM 1601 N N . SER A 1 204 ? -0.766 -20.007 -30.858 1.00 66.25 204 SER A N 1
ATOM 1602 C CA . SER A 1 204 ? -0.815 -20.027 -32.327 1.00 66.25 204 SER A CA 1
ATOM 1603 C C . SER A 1 204 ? 0.546 -20.191 -33.013 1.00 66.25 204 SER A C 1
ATOM 1605 O O . SER A 1 204 ? 0.587 -20.507 -34.198 1.00 66.25 204 SER A O 1
ATOM 1607 N N . SER A 1 205 ? 1.655 -19.959 -32.303 1.00 62.19 205 SER A N 1
ATOM 1608 C CA . SER A 1 205 ? 3.018 -20.089 -32.838 1.00 62.19 205 SER A CA 1
ATOM 1609 C C . SER A 1 205 ? 3.727 -21.384 -32.423 1.00 62.19 205 SER A C 1
ATOM 1611 O O . SER A 1 205 ? 4.854 -21.624 -32.859 1.00 62.19 205 SER A O 1
ATOM 1613 N N . ALA A 1 206 ? 3.079 -22.241 -31.624 1.00 58.59 206 ALA A N 1
ATOM 1614 C CA . ALA A 1 206 ? 3.581 -23.578 -31.337 1.00 58.59 206 ALA A CA 1
ATOM 1615 C C . ALA A 1 206 ? 3.501 -24.440 -32.615 1.00 58.59 206 ALA A C 1
ATOM 1617 O O . ALA A 1 206 ? 2.423 -24.542 -33.209 1.00 58.59 206 ALA A O 1
ATOM 1618 N N . PRO A 1 207 ? 4.606 -25.056 -33.080 1.00 58.78 207 PRO A N 1
ATOM 1619 C CA . PRO A 1 207 ? 4.570 -25.877 -34.281 1.00 58.78 207 PRO A CA 1
ATOM 1620 C C . PRO A 1 207 ? 3.625 -27.063 -34.067 1.00 58.78 207 PRO A C 1
ATOM 1622 O O . PRO A 1 207 ? 3.788 -27.836 -33.125 1.00 58.78 207 PRO A O 1
ATOM 1625 N N . ALA A 1 208 ? 2.670 -27.238 -34.981 1.00 58.22 208 ALA A N 1
ATOM 1626 C CA . ALA A 1 208 ? 1.690 -28.329 -35.012 1.00 58.22 208 ALA A CA 1
ATOM 1627 C C . ALA A 1 208 ? 2.301 -29.739 -35.232 1.00 58.22 208 ALA A C 1
ATOM 1629 O O . ALA A 1 208 ? 1.602 -30.669 -35.615 1.00 58.22 208 ALA A O 1
ATOM 1630 N N . ALA A 1 209 ? 3.607 -29.918 -35.016 1.00 53.12 209 ALA A N 1
ATOM 1631 C CA . ALA A 1 209 ? 4.388 -31.072 -35.460 1.00 53.12 209 ALA A CA 1
ATOM 1632 C C . ALA A 1 209 ? 4.669 -32.122 -34.366 1.00 53.12 209 ALA A C 1
ATOM 1634 O O . ALA A 1 209 ? 5.652 -32.847 -34.464 1.00 53.12 209 ALA A O 1
ATOM 1635 N N . ALA A 1 210 ? 3.840 -32.216 -33.322 1.00 50.41 210 ALA A N 1
ATOM 1636 C CA . ALA A 1 210 ? 3.979 -33.254 -32.288 1.00 50.41 210 ALA A CA 1
ATOM 1637 C C . ALA A 1 210 ? 2.742 -34.162 -32.145 1.00 50.41 210 ALA A C 1
ATOM 1639 O O . ALA A 1 210 ? 2.640 -34.910 -31.177 1.00 50.41 210 ALA A O 1
ATOM 1640 N N . ALA A 1 211 ? 1.801 -34.099 -33.091 1.00 47.66 211 ALA A N 1
ATOM 1641 C CA . ALA A 1 211 ? 0.592 -34.920 -33.081 1.00 47.66 211 ALA A CA 1
ATOM 1642 C C . ALA A 1 211 ? 0.271 -35.475 -34.479 1.00 47.66 211 ALA A C 1
ATOM 1644 O O . ALA A 1 211 ? -0.809 -35.223 -35.006 1.00 47.66 211 ALA A O 1
ATOM 1645 N N . LEU A 1 212 ? 1.222 -36.199 -35.076 1.00 40.56 212 LEU A N 1
ATOM 1646 C CA . LEU A 1 212 ? 0.989 -37.212 -36.113 1.00 40.56 212 LEU A CA 1
ATOM 1647 C C . LEU A 1 212 ? 1.973 -38.365 -35.909 1.00 40.56 212 LEU A C 1
ATOM 1649 O O . LEU A 1 212 ? 3.183 -38.069 -35.793 1.00 40.56 212 LEU A O 1
#

Foldseek 3Di:
DLVVLLVLLLVLLVVLLVLLVCLQCVVVCCPVVCVDCPNVVVDDPVNSVVSNVVSLVSSLVSLVVVCVVFNVVLNVLSNVLSVLSVVLSVCVVVDPPLVPPLVNVCVSNLVSVLSSLVSVVSSVCRVVVHDDDPLVVLVSLLVSLVVQLVVLVVQQDDPVPDDVPDDGPCVVLNNVRSVCSNVVSNVSSVVSVCVVPVVVVVVVPPPPPPPD

pLDDT: mean 90.38, std 9.63, range [40.56, 98.62]